Protein AF-A0A6A4Z9Z5-F1 (afdb_monomer_lite)

Radius of gyration: 20.55 Å; chains: 1; bounding box: 45×43×77 Å

pLDDT: mean 76.46, std 25.04, range [22.81, 98.62]

Sequence (286 aa):
MDGSQGILGLAFSRISPFVNHSNTSFPMHHLDSFSLTLSSGVNSAGSKLILNGVDHSRIASHGLIGVTLPLIEAAHWTVSMDDMVVDGQPWSVCGSLCPCKAIVDSGTTFLSMPPSVFDQFAATYLAPHGCTMAPSDAYFVCPHTAMKHLPTLRLVLHRHPFSLQRSDYTWQLSPKSFLVQLQPSAVAHTWVLGDTFLKVYPITFHVRARALTIYCAHGRCRGGPAVPWEVDQLPQIGESNVLVVLKVLLLLSCVAVAAGSTVVAVYYIETIPAYATYSSSLIPST

Secondary structure (DSSP, 8-state):
--S-------S-GGG-TTTTT-SSPPS-TT--EEEEE---STTSS--EEEET---HHHHHHTTEEEEEEE-SEETTEEEEEEEEEETTEE---S-SSSPEEEEE-TT--SEEE-HHHHHHHIIIIIGGGT-EE-TTTS-EEEEGGGGGGPPPEEEEETTEEEEE-TTTTEEEEETTEEEE-EEE-SSTTEEEE-HHHHTTS-EEEETTTTEEEEEEETT----S------TT-S----HHHHHHHHHHHHHHHHHHHH------------PPP---------PPP-

Structure (mmCIF, N/CA/C/O backbone):
data_AF-A0A6A4Z9Z5-F1
#
_entry.id   AF-A0A6A4Z9Z5-F1
#
loop_
_atom_site.group_PDB
_atom_site.id
_atom_site.type_symbol
_atom_site.label_atom_id
_atom_site.label_alt_id
_atom_site.label_comp_id
_atom_site.label_asym_id
_atom_site.label_entity_id
_atom_site.label_seq_id
_atom_site.pdbx_PDB_ins_code
_atom_site.Cartn_x
_atom_site.Cartn_y
_atom_site.Cartn_z
_atom_site.occupancy
_atom_site.B_iso_or_equiv
_atom_site.auth_seq_id
_atom_site.auth_comp_id
_atom_site.auth_asym_id
_atom_site.auth_atom_id
_atom_site.pdbx_PDB_model_num
ATOM 1 N N . MET A 1 1 ? 15.994 13.549 20.092 1.00 36.22 1 MET A N 1
ATOM 2 C CA . MET A 1 1 ? 15.202 14.136 18.988 1.00 36.22 1 MET A CA 1
ATOM 3 C C . MET A 1 1 ? 15.275 13.086 17.915 1.00 36.22 1 MET A C 1
ATOM 5 O O . MET A 1 1 ? 16.278 13.011 17.219 1.00 36.22 1 MET A O 1
ATOM 9 N N . ASP A 1 2 ? 14.280 12.210 17.895 1.00 45.72 2 ASP A N 1
ATOM 10 C CA . ASP A 1 2 ? 14.390 10.917 17.230 1.00 45.72 2 ASP A CA 1
ATOM 11 C C . ASP A 1 2 ? 13.406 10.967 16.063 1.00 45.72 2 ASP A C 1
ATOM 13 O O . ASP A 1 2 ? 12.207 10.754 16.225 1.00 45.72 2 ASP A O 1
ATOM 17 N N . GLY A 1 3 ? 13.895 11.404 14.904 1.00 59.16 3 GLY A N 1
ATOM 18 C CA . GLY A 1 3 ? 13.089 11.603 13.705 1.00 59.16 3 GLY A CA 1
ATOM 19 C C . GLY A 1 3 ? 13.966 11.702 12.462 1.00 59.16 3 GLY A C 1
ATOM 20 O O . GLY A 1 3 ? 15.134 12.083 12.546 1.00 59.16 3 GLY A O 1
ATOM 21 N N . SER A 1 4 ? 13.412 11.336 11.305 1.00 64.12 4 SER A N 1
ATOM 22 C CA . SER A 1 4 ? 14.097 11.443 10.015 1.00 64.12 4 SER A CA 1
ATOM 23 C C . SER A 1 4 ? 14.476 12.895 9.719 1.00 64.12 4 SER A C 1
ATOM 25 O O . SER A 1 4 ? 13.639 13.789 9.833 1.00 64.12 4 SER A O 1
ATOM 27 N N . GLN A 1 5 ? 15.713 13.126 9.286 1.00 77.06 5 GLN A N 1
ATOM 28 C CA . GLN A 1 5 ? 16.236 14.468 8.993 1.00 77.06 5 GLN A CA 1
ATOM 29 C C . GLN A 1 5 ? 16.119 14.861 7.508 1.00 77.06 5 GLN A C 1
ATOM 31 O O . GLN A 1 5 ? 16.502 15.967 7.136 1.00 77.06 5 GLN A O 1
ATOM 36 N N . GLY A 1 6 ? 15.590 13.978 6.654 1.00 80.88 6 GLY A N 1
ATOM 37 C CA . GLY A 1 6 ? 15.439 14.227 5.221 1.00 80.88 6 GLY A CA 1
ATOM 38 C C . GLY A 1 6 ? 14.620 13.154 4.504 1.00 80.88 6 GLY A C 1
ATOM 39 O O . GLY A 1 6 ? 14.232 12.150 5.102 1.00 80.88 6 GLY A O 1
ATOM 40 N N . ILE A 1 7 ? 14.366 13.381 3.211 1.00 82.12 7 ILE A N 1
ATOM 41 C CA . ILE A 1 7 ? 13.587 12.494 2.337 1.00 82.12 7 ILE A CA 1
ATOM 42 C C . ILE A 1 7 ? 14.433 12.131 1.112 1.00 82.12 7 ILE A C 1
ATOM 44 O O . ILE A 1 7 ? 14.894 13.006 0.379 1.00 82.12 7 ILE A O 1
ATOM 48 N N . LEU A 1 8 ? 14.600 10.830 0.859 1.00 85.75 8 LEU A N 1
ATOM 49 C CA . LEU A 1 8 ? 15.173 10.318 -0.385 1.00 85.75 8 LEU A CA 1
ATOM 50 C C . LEU A 1 8 ? 14.042 9.918 -1.339 1.00 85.75 8 LEU A C 1
ATOM 52 O O . LEU A 1 8 ? 13.427 8.866 -1.183 1.00 85.75 8 LEU A O 1
ATOM 56 N N . GLY A 1 9 ? 13.769 10.757 -2.338 1.00 86.56 9 GLY A N 1
ATOM 57 C CA . GLY A 1 9 ? 12.765 10.465 -3.361 1.00 86.56 9 GLY A CA 1
ATOM 58 C C . GLY A 1 9 ? 13.230 9.376 -4.335 1.00 86.56 9 GLY A C 1
ATOM 59 O O . GLY A 1 9 ? 14.227 9.556 -5.030 1.00 86.56 9 GLY A O 1
ATOM 60 N N . LEU A 1 10 ? 12.477 8.273 -4.418 1.00 90.38 10 LEU A N 1
ATOM 61 C CA . LEU A 1 10 ? 12.732 7.139 -5.327 1.00 90.38 10 LEU A CA 1
ATOM 62 C C . LEU A 1 10 ? 11.682 7.012 -6.450 1.00 90.38 10 LEU A C 1
ATOM 64 O O . LEU A 1 10 ? 11.585 5.976 -7.110 1.00 90.38 10 LEU A O 1
ATOM 68 N N . ALA A 1 11 ? 10.860 8.044 -6.652 1.00 90.06 11 ALA A N 1
ATOM 69 C CA . ALA A 1 11 ? 9.927 8.137 -7.773 1.00 90.06 11 ALA A CA 1
ATOM 70 C C . ALA A 1 11 ? 10.641 8.551 -9.076 1.00 90.06 11 ALA A C 1
ATOM 72 O O . ALA A 1 11 ? 11.843 8.826 -9.095 1.00 90.06 11 ALA A O 1
ATOM 73 N N . PHE A 1 12 ? 9.907 8.594 -10.189 1.00 86.69 12 PHE A N 1
ATOM 74 C CA . PHE A 1 12 ? 10.485 8.955 -11.481 1.00 86.69 12 PHE A CA 1
ATOM 75 C C . PHE A 1 12 ? 10.866 10.434 -11.538 1.00 86.69 12 PHE A C 1
ATOM 77 O O . PHE A 1 12 ? 10.221 11.292 -10.937 1.00 86.69 12 PHE A O 1
ATOM 84 N N . SER A 1 13 ? 11.881 10.749 -12.345 1.00 84.00 13 SER A N 1
ATOM 85 C CA . SER A 1 13 ? 12.402 12.112 -12.457 1.00 84.00 13 SER A CA 1
ATOM 86 C C . SER A 1 13 ? 11.336 13.135 -12.831 1.00 84.00 13 SER A C 1
ATOM 88 O O . SER A 1 13 ? 11.419 14.245 -12.344 1.00 84.00 13 SER A O 1
ATOM 90 N N . ARG A 1 14 ? 10.310 12.780 -13.618 1.00 82.56 14 ARG A N 1
ATOM 91 C CA . ARG A 1 14 ? 9.265 13.698 -14.119 1.00 82.56 14 ARG A CA 1
ATOM 92 C C . ARG A 1 14 ? 8.595 14.564 -13.043 1.00 82.56 14 ARG A C 1
ATOM 94 O O . ARG A 1 14 ? 8.185 15.673 -13.365 1.00 82.56 14 ARG A O 1
ATOM 101 N N . ILE A 1 15 ? 8.451 14.061 -11.819 1.00 80.62 15 ILE A N 1
ATOM 102 C CA . ILE A 1 15 ? 7.834 14.804 -10.705 1.00 80.62 15 ILE A CA 1
ATOM 103 C C . ILE A 1 15 ? 8.864 15.500 -9.808 1.00 80.62 15 ILE A C 1
ATOM 105 O O . ILE A 1 15 ? 8.512 16.114 -8.806 1.00 80.62 15 ILE A O 1
ATOM 109 N N . SER A 1 16 ? 10.147 15.408 -10.154 1.00 81.69 16 SER A N 1
ATOM 110 C CA . SER A 1 16 ? 11.204 16.126 -9.462 1.00 81.69 16 SER A CA 1
ATOM 111 C C . SER A 1 16 ? 11.141 17.612 -9.825 1.00 81.69 16 SER A C 1
ATOM 113 O O . SER A 1 16 ? 11.105 17.946 -11.014 1.00 81.69 16 SER A O 1
ATOM 115 N N . PRO A 1 17 ? 11.228 18.524 -8.841 1.00 76.31 17 PRO A N 1
ATOM 116 C CA . PRO A 1 17 ? 11.298 19.956 -9.119 1.00 76.31 17 PRO A CA 1
ATOM 117 C C . PRO A 1 17 ? 12.557 20.332 -9.918 1.00 76.31 17 PRO A C 1
ATOM 119 O O . PRO A 1 17 ? 12.609 21.404 -10.503 1.00 76.31 17 PRO A O 1
ATOM 122 N N . PHE A 1 18 ? 13.568 19.458 -9.990 1.00 71.69 18 PHE A N 1
ATOM 123 C CA . PHE A 1 18 ? 14.846 19.743 -10.645 1.00 71.69 18 PHE A CA 1
ATOM 124 C C . PHE A 1 18 ? 14.872 19.466 -12.157 1.00 71.69 18 PHE A C 1
ATOM 126 O O . PHE A 1 18 ? 15.805 19.914 -12.816 1.00 71.69 18 PHE A O 1
ATOM 133 N N . VAL A 1 19 ? 13.860 18.797 -12.734 1.00 67.81 19 VAL A N 1
ATOM 134 C CA . VAL A 1 19 ? 13.843 18.423 -14.173 1.00 67.81 19 VAL A CA 1
ATOM 135 C C . VAL A 1 19 ? 14.008 19.624 -15.099 1.00 67.81 19 VAL A C 1
ATOM 137 O O . VAL A 1 19 ? 14.663 19.516 -16.130 1.00 67.81 19 VAL A O 1
ATOM 140 N N . ASN A 1 20 ? 13.432 20.766 -14.727 1.00 61.22 20 ASN A N 1
ATOM 141 C CA . ASN A 1 20 ? 13.458 21.982 -15.541 1.00 61.22 20 ASN A CA 1
ATOM 142 C C . ASN A 1 20 ? 14.601 22.937 -15.165 1.00 61.22 20 ASN A C 1
ATOM 144 O O . ASN A 1 20 ? 14.738 23.993 -15.778 1.00 61.22 20 ASN A O 1
ATOM 148 N N . HIS A 1 21 ? 15.401 22.599 -14.149 1.00 57.66 21 HIS A N 1
ATOM 149 C CA . HIS A 1 21 ? 16.376 23.512 -13.552 1.00 57.66 21 HIS A CA 1
ATOM 150 C C . HIS A 1 21 ? 17.821 23.026 -13.634 1.00 57.66 21 HIS A C 1
ATOM 152 O O . HIS A 1 21 ? 18.716 23.753 -13.204 1.00 57.66 21 HIS A O 1
ATOM 158 N N . SER A 1 22 ? 18.088 21.844 -14.196 1.00 53.88 22 SER A N 1
ATOM 159 C CA . SER A 1 22 ? 19.461 21.376 -14.319 1.00 53.88 22 SER A CA 1
ATOM 160 C C . SER A 1 22 ? 19.772 20.664 -15.638 1.00 53.88 22 SER A C 1
ATOM 162 O O . SER A 1 22 ? 19.060 19.776 -16.092 1.00 53.88 22 SER A O 1
ATOM 164 N N . ASN A 1 23 ? 20.928 21.014 -16.211 1.00 53.81 23 ASN A N 1
ATOM 165 C CA . ASN A 1 23 ? 21.677 20.156 -17.138 1.00 53.81 23 ASN A CA 1
ATOM 166 C C . ASN A 1 23 ? 22.437 19.047 -16.377 1.00 53.81 23 ASN A C 1
ATOM 168 O O . ASN A 1 23 ? 23.336 18.417 -16.931 1.00 53.81 23 ASN A O 1
ATOM 172 N N . THR A 1 24 ? 22.148 18.854 -15.084 1.00 55.22 24 THR A N 1
ATOM 173 C CA . THR A 1 24 ? 22.855 17.901 -14.230 1.00 55.22 24 THR A CA 1
ATOM 174 C C . THR A 1 24 ? 22.127 16.572 -14.217 1.00 55.22 24 THR A C 1
ATOM 176 O O . THR A 1 24 ? 20.903 16.480 -14.153 1.00 55.22 24 THR A O 1
ATOM 179 N N . SER A 1 25 ? 22.915 15.517 -14.296 1.00 60.06 25 SER A N 1
ATOM 180 C CA . SER A 1 25 ? 22.443 14.152 -14.304 1.00 60.06 25 SER A CA 1
ATOM 181 C C . SER A 1 25 ? 22.035 13.755 -12.866 1.00 60.06 25 SER A C 1
ATOM 183 O O . SER A 1 25 ? 22.732 14.076 -11.905 1.00 60.06 25 SER A O 1
ATOM 185 N N . PHE A 1 26 ? 20.866 13.119 -12.688 1.00 67.12 26 PHE A N 1
ATOM 186 C CA . PHE A 1 26 ? 20.371 12.713 -11.359 1.00 67.12 26 PHE A CA 1
ATOM 187 C C . PHE A 1 26 ? 21.363 11.772 -10.652 1.00 67.12 26 PHE A C 1
ATOM 189 O O . PHE A 1 26 ? 21.831 10.836 -11.290 1.00 67.12 26 PHE A O 1
ATOM 196 N N . PRO A 1 27 ? 21.620 11.926 -9.339 1.00 63.84 27 PRO A N 1
ATOM 197 C CA . PRO A 1 27 ? 22.745 11.281 -8.647 1.00 63.84 27 PRO A CA 1
ATOM 198 C C . PRO A 1 27 ? 22.732 9.743 -8.668 1.00 63.84 27 PRO A C 1
ATOM 200 O O . PRO A 1 27 ? 23.783 9.123 -8.542 1.00 63.84 27 PRO A O 1
ATOM 203 N N . MET A 1 28 ? 21.569 9.110 -8.852 1.00 67.31 28 MET A N 1
ATOM 204 C CA . MET A 1 28 ? 21.458 7.655 -8.998 1.00 67.31 28 MET A CA 1
ATOM 205 C C . MET A 1 28 ? 21.538 7.236 -10.469 1.00 67.31 28 MET A C 1
ATOM 207 O O . MET A 1 28 ? 20.548 6.838 -11.088 1.00 67.31 28 MET A O 1
ATOM 211 N N . HIS A 1 29 ? 22.740 7.318 -11.034 1.00 69.12 29 HIS A N 1
ATOM 212 C CA . HIS A 1 29 ? 23.040 6.680 -12.311 1.00 69.12 29 HIS A CA 1
ATOM 213 C C . HIS A 1 29 ? 23.003 5.156 -12.143 1.00 69.12 29 HIS A C 1
ATOM 215 O O . HIS A 1 29 ? 23.542 4.627 -11.177 1.00 69.12 29 HIS A O 1
ATOM 221 N N . HIS A 1 30 ? 22.374 4.447 -13.086 1.00 80.94 30 HIS A N 1
ATOM 222 C CA . HIS A 1 30 ? 22.320 2.975 -13.117 1.00 80.94 30 HIS A CA 1
ATOM 223 C C . HIS A 1 30 ? 21.479 2.297 -12.017 1.00 80.94 30 HIS A C 1
ATOM 225 O O . HIS A 1 30 ? 21.711 1.129 -11.700 1.00 80.94 30 HIS A O 1
ATOM 231 N N . LEU A 1 31 ? 20.481 2.984 -11.448 1.00 87.62 31 LEU A N 1
ATOM 232 C CA . LEU A 1 31 ? 19.456 2.306 -10.651 1.00 87.62 31 LEU A CA 1
ATOM 233 C C . LEU A 1 31 ? 18.459 1.602 -11.582 1.00 87.62 31 LEU A C 1
ATOM 235 O O . LEU A 1 31 ? 17.626 2.236 -12.229 1.00 87.62 31 LEU A O 1
ATOM 239 N N . ASP A 1 32 ? 18.547 0.280 -11.632 1.00 91.88 32 ASP A N 1
ATOM 240 C CA . ASP A 1 32 ? 17.727 -0.579 -12.480 1.00 91.88 32 ASP A CA 1
ATOM 241 C C . ASP A 1 32 ? 16.497 -1.094 -11.735 1.00 91.88 32 ASP A C 1
ATOM 243 O O . ASP A 1 32 ? 15.411 -1.207 -12.315 1.00 91.88 32 ASP A O 1
ATOM 247 N N . SER A 1 33 ? 16.658 -1.360 -10.440 1.00 95.56 33 SER A N 1
ATOM 248 C CA . SER A 1 33 ? 15.584 -1.737 -9.530 1.00 95.56 33 SER A CA 1
ATOM 249 C C . SER A 1 33 ? 15.941 -1.400 -8.086 1.00 95.56 33 SER A C 1
ATOM 251 O O . SER A 1 33 ? 17.107 -1.230 -7.749 1.00 95.56 33 SER A O 1
ATOM 253 N N . PHE A 1 34 ? 14.958 -1.389 -7.197 1.00 96.06 34 PHE A N 1
ATOM 254 C CA . PHE A 1 34 ? 15.195 -1.451 -5.756 1.00 96.06 34 PHE A CA 1
ATOM 255 C C . PHE A 1 34 ? 14.109 -2.280 -5.082 1.00 96.06 34 PHE A C 1
ATOM 257 O O . PHE A 1 34 ? 13.001 -2.386 -5.601 1.00 96.06 34 PHE A O 1
ATOM 264 N N . SER A 1 35 ? 14.408 -2.879 -3.936 1.00 97.00 35 SER A N 1
ATOM 265 C CA . SER A 1 35 ? 13.428 -3.628 -3.155 1.00 97.00 35 SER A CA 1
ATOM 266 C C . SER A 1 35 ? 13.263 -3.072 -1.754 1.00 97.00 35 SER A C 1
ATOM 268 O O . SER A 1 35 ? 14.208 -2.555 -1.159 1.00 97.00 35 SER A O 1
ATOM 270 N N . LEU A 1 36 ? 12.037 -3.181 -1.252 1.00 94.31 36 LEU A N 1
ATOM 271 C CA . LEU A 1 36 ? 11.633 -2.720 0.061 1.00 94.31 36 LEU A CA 1
ATOM 272 C C . LEU A 1 36 ? 11.018 -3.878 0.841 1.00 94.31 36 LEU A C 1
ATOM 274 O O . LEU A 1 36 ? 10.181 -4.635 0.344 1.00 94.31 36 LEU A O 1
ATOM 278 N N . THR A 1 37 ? 11.442 -4.008 2.087 1.00 90.56 37 THR A N 1
ATOM 279 C CA . THR A 1 37 ? 10.805 -4.853 3.091 1.00 90.56 37 THR A CA 1
ATOM 280 C C . THR A 1 37 ? 10.664 -4.024 4.349 1.00 90.56 37 THR A C 1
ATOM 282 O O . THR A 1 37 ? 11.672 -3.588 4.900 1.00 90.56 37 THR A O 1
ATOM 285 N N . LEU A 1 38 ? 9.435 -3.812 4.807 1.00 85.38 38 LEU A N 1
ATOM 286 C CA . LEU A 1 38 ? 9.181 -3.148 6.078 1.00 85.38 38 LEU A CA 1
ATOM 287 C C . LEU A 1 38 ? 8.882 -4.195 7.145 1.00 85.38 38 LEU A C 1
ATOM 289 O O . LEU A 1 38 ? 8.217 -5.195 6.872 1.00 85.38 38 LEU A O 1
ATOM 293 N N . SER A 1 39 ? 9.380 -3.972 8.356 1.00 73.62 39 SER A N 1
ATOM 294 C CA . SER A 1 39 ? 9.083 -4.840 9.489 1.00 73.62 39 SER A CA 1
ATOM 295 C C . SER A 1 39 ? 8.145 -4.152 10.478 1.00 73.62 39 SER A C 1
ATOM 297 O O . SER A 1 39 ? 8.300 -2.974 10.781 1.00 73.62 39 SER A O 1
ATOM 299 N N . SER A 1 40 ? 7.170 -4.902 10.991 1.00 62.09 40 SER A N 1
ATOM 300 C CA . SER A 1 40 ? 6.110 -4.404 11.876 1.00 62.09 40 SER A CA 1
ATOM 301 C C . SER A 1 40 ? 6.439 -4.474 13.374 1.00 62.09 40 SER A C 1
ATOM 303 O O . SER A 1 40 ? 5.675 -3.955 14.180 1.00 62.09 40 SER A O 1
ATOM 305 N N . GLY A 1 41 ? 7.547 -5.117 13.767 1.00 54.50 41 GLY A N 1
ATOM 306 C CA . GLY A 1 41 ? 7.890 -5.374 15.170 1.00 54.50 41 GLY A CA 1
ATOM 307 C C . GLY A 1 41 ? 9.235 -4.786 15.595 1.00 54.50 41 GLY A C 1
ATOM 308 O O . GLY A 1 41 ? 10.210 -4.853 14.848 1.00 54.50 41 GLY A O 1
ATOM 309 N N . VAL A 1 42 ? 9.301 -4.290 16.834 1.00 43.78 42 VAL A N 1
ATOM 310 C CA . VAL A 1 42 ? 10.508 -3.703 17.458 1.00 43.78 42 VAL A CA 1
ATOM 311 C C . VAL A 1 42 ? 11.666 -4.714 17.565 1.00 43.78 42 VAL A C 1
ATOM 313 O O . VAL A 1 42 ? 12.824 -4.328 17.483 1.00 43.78 42 VAL A O 1
ATOM 316 N N . ASN A 1 43 ? 11.357 -6.014 17.647 1.00 45.25 43 ASN A N 1
ATOM 317 C CA . ASN A 1 43 ? 12.337 -7.110 17.749 1.00 45.25 43 ASN A CA 1
ATOM 318 C C . ASN A 1 43 ? 12.565 -7.859 16.422 1.00 45.25 43 ASN A C 1
ATOM 320 O O . ASN A 1 43 ? 13.058 -8.986 16.407 1.00 45.25 43 ASN A O 1
ATOM 324 N N . SER A 1 44 ? 12.131 -7.285 15.301 1.00 62.56 44 SER A N 1
ATOM 325 C CA . SER A 1 44 ? 12.308 -7.892 13.979 1.00 62.56 44 SER A CA 1
ATOM 326 C C . SER A 1 44 ? 13.722 -7.664 13.432 1.00 62.56 44 SER A C 1
ATOM 328 O O . SER A 1 44 ? 14.453 -6.800 13.908 1.00 62.56 44 SER A O 1
ATOM 330 N N . ALA A 1 45 ? 14.082 -8.369 12.353 1.00 62.31 45 ALA A N 1
ATOM 331 C CA . ALA A 1 45 ? 15.332 -8.161 11.607 1.00 62.31 45 ALA A CA 1
ATOM 332 C C . ALA A 1 45 ? 15.463 -6.764 10.941 1.00 62.31 45 ALA A C 1
ATOM 334 O O . ALA A 1 45 ? 16.369 -6.556 10.133 1.00 62.31 45 ALA A O 1
ATOM 335 N N . GLY A 1 46 ? 14.558 -5.828 11.254 1.00 72.56 46 GLY A N 1
ATOM 336 C CA . GLY A 1 46 ? 14.520 -4.468 10.733 1.00 72.56 46 GLY A CA 1
ATOM 337 C C . GLY A 1 46 ? 13.888 -4.360 9.347 1.00 72.56 46 GLY A C 1
ATOM 338 O O . GLY A 1 46 ? 13.595 -5.357 8.679 1.00 72.56 46 GLY A O 1
ATOM 339 N N . SER A 1 47 ? 13.637 -3.125 8.923 1.00 83.31 47 SER A N 1
ATOM 340 C CA . SER A 1 47 ? 13.253 -2.802 7.546 1.00 83.31 47 SER A CA 1
ATOM 341 C C . SER A 1 47 ? 14.501 -2.742 6.655 1.00 83.31 47 SER A C 1
ATOM 343 O O . SER A 1 47 ? 15.581 -2.386 7.123 1.00 83.31 47 SER A O 1
ATOM 345 N N . LYS A 1 48 ? 14.374 -3.085 5.370 1.00 89.50 48 LYS A N 1
ATOM 346 C CA . LYS A 1 48 ? 15.475 -3.085 4.396 1.00 89.50 48 LYS A CA 1
ATOM 347 C C . LYS A 1 48 ? 15.069 -2.382 3.106 1.00 89.50 48 LYS A C 1
ATOM 349 O O . LYS A 1 48 ? 14.016 -2.686 2.548 1.00 89.50 48 LYS A O 1
ATOM 354 N N . LEU A 1 49 ? 15.953 -1.515 2.617 1.00 93.50 49 LEU A N 1
ATOM 355 C CA . LEU A 1 49 ? 15.975 -1.001 1.249 1.00 93.50 49 LEU A CA 1
ATOM 356 C C . LEU A 1 49 ? 17.223 -1.566 0.562 1.00 93.50 49 LEU A C 1
ATOM 358 O O . LEU A 1 49 ? 18.329 -1.383 1.066 1.00 93.50 49 LEU A O 1
ATOM 362 N N . ILE A 1 50 ? 17.058 -2.249 -0.569 1.00 94.75 50 ILE A N 1
ATOM 363 C CA . ILE A 1 50 ? 18.174 -2.815 -1.339 1.00 94.75 50 ILE A CA 1
ATOM 364 C C . ILE A 1 50 ? 18.136 -2.228 -2.745 1.00 94.75 50 ILE A C 1
ATOM 366 O O . ILE A 1 50 ? 17.163 -2.416 -3.472 1.00 94.75 50 ILE A O 1
ATOM 370 N N . LEU A 1 51 ? 19.197 -1.527 -3.140 1.00 94.88 51 LEU A N 1
ATOM 371 C CA . LEU A 1 51 ? 19.355 -0.990 -4.491 1.00 94.88 51 LEU A CA 1
ATOM 372 C C . LEU A 1 51 ? 19.945 -2.070 -5.410 1.00 94.88 51 LEU A C 1
ATOM 374 O O . LEU A 1 51 ? 20.878 -2.767 -5.023 1.00 94.88 51 LEU A O 1
ATOM 378 N N . ASN A 1 52 ? 19.399 -2.210 -6.619 1.00 94.69 52 ASN A N 1
ATOM 379 C CA . ASN A 1 52 ? 19.795 -3.186 -7.643 1.00 94.69 52 ASN A CA 1
ATOM 380 C C . ASN A 1 52 ? 19.838 -4.651 -7.166 1.00 94.69 52 ASN A C 1
ATOM 382 O O . ASN A 1 52 ? 20.622 -5.455 -7.666 1.00 94.69 52 ASN A O 1
ATOM 386 N N . GLY A 1 53 ? 18.979 -5.019 -6.215 1.00 94.94 53 GLY A N 1
ATOM 387 C CA . GLY A 1 53 ? 18.927 -6.379 -5.690 1.00 94.94 53 GLY A CA 1
ATOM 388 C C . GLY A 1 53 ? 17.707 -6.653 -4.819 1.00 94.94 53 GLY A C 1
ATOM 389 O O . GLY A 1 53 ? 16.836 -5.797 -4.629 1.00 94.94 53 GLY A O 1
ATOM 390 N N . VAL A 1 54 ? 17.660 -7.872 -4.283 1.00 95.56 54 VAL A N 1
ATOM 391 C CA . VAL A 1 54 ? 16.599 -8.375 -3.401 1.00 95.56 54 VAL A CA 1
ATOM 392 C C . VAL A 1 54 ? 17.189 -9.181 -2.244 1.00 95.56 54 VAL A C 1
ATOM 394 O O . VAL A 1 54 ? 18.311 -9.681 -2.326 1.00 95.56 54 VAL A O 1
ATOM 397 N N . ASP A 1 55 ? 16.423 -9.349 -1.165 1.00 92.81 55 ASP A N 1
ATOM 398 C CA . ASP A 1 55 ? 16.797 -10.231 -0.054 1.00 92.81 55 ASP A CA 1
ATOM 399 C C . ASP A 1 55 ? 16.490 -11.697 -0.411 1.00 92.81 55 ASP A C 1
ATOM 401 O O . ASP A 1 55 ? 15.438 -12.245 -0.070 1.00 92.81 55 ASP A O 1
ATOM 405 N N . HIS A 1 56 ? 17.412 -12.336 -1.138 1.00 94.31 56 HIS A N 1
ATOM 406 C CA . HIS A 1 56 ? 17.273 -13.730 -1.577 1.00 94.31 56 HIS A CA 1
ATOM 407 C C . HIS A 1 56 ? 17.069 -14.711 -0.414 1.00 94.31 56 HIS A C 1
ATOM 409 O O . HIS A 1 56 ? 16.310 -15.671 -0.547 1.00 94.31 56 HIS A O 1
ATOM 415 N N . SER A 1 57 ? 17.706 -14.457 0.733 1.00 91.69 57 SER A N 1
ATOM 416 C CA . SER A 1 57 ? 17.573 -15.298 1.926 1.00 91.69 57 SER A CA 1
ATOM 417 C C . SER A 1 57 ? 16.152 -15.238 2.487 1.00 91.69 57 SER A C 1
ATOM 419 O O . SER A 1 57 ? 15.538 -16.274 2.764 1.00 91.69 57 SER A O 1
ATOM 421 N N . ARG A 1 58 ? 15.570 -14.035 2.582 1.00 88.12 58 ARG A N 1
ATOM 422 C CA . ARG A 1 58 ? 14.172 -13.864 3.001 1.00 88.12 58 ARG A CA 1
ATOM 423 C C . ARG A 1 58 ? 13.200 -14.509 2.016 1.00 88.12 58 ARG A C 1
ATOM 425 O O . ARG A 1 58 ? 12.287 -15.207 2.451 1.00 88.12 58 ARG A O 1
ATOM 432 N N . ILE A 1 59 ? 13.410 -14.305 0.712 1.00 91.12 59 ILE A N 1
ATOM 433 C CA . ILE A 1 59 ? 12.573 -14.901 -0.340 1.00 91.12 59 ILE A CA 1
ATOM 434 C C . ILE A 1 59 ? 12.543 -16.426 -0.208 1.00 91.12 59 ILE A C 1
ATOM 436 O O . ILE A 1 59 ? 11.460 -17.009 -0.178 1.00 91.12 59 ILE A O 1
ATOM 440 N N . ALA A 1 60 ? 13.709 -17.059 -0.067 1.00 92.69 60 ALA A N 1
ATOM 441 C CA . ALA A 1 60 ? 13.806 -18.507 0.069 1.00 92.69 60 ALA A CA 1
ATOM 442 C C . ALA A 1 60 ? 13.184 -19.013 1.383 1.00 92.69 60 ALA A C 1
ATOM 444 O O . ALA A 1 60 ? 12.337 -19.903 1.360 1.00 92.69 60 ALA A O 1
ATOM 445 N N . SER A 1 61 ? 13.557 -18.422 2.523 1.00 89.12 61 SER A N 1
ATOM 446 C CA . SER A 1 61 ? 13.121 -18.883 3.854 1.00 89.12 61 SER A CA 1
ATOM 447 C C . SER A 1 61 ? 11.617 -18.751 4.098 1.00 89.12 61 SER A C 1
ATOM 449 O O . SER A 1 61 ? 11.040 -19.586 4.787 1.00 89.12 61 SER A O 1
ATOM 451 N N . HIS A 1 62 ? 10.971 -17.737 3.519 1.00 87.88 62 HIS A N 1
ATOM 452 C CA . HIS A 1 62 ? 9.531 -17.500 3.674 1.00 87.88 62 HIS A CA 1
ATOM 453 C C . HIS A 1 62 ? 8.716 -18.007 2.471 1.00 87.88 62 HIS A C 1
ATOM 455 O O . HIS A 1 62 ? 7.520 -17.728 2.372 1.00 87.88 62 HIS A O 1
ATOM 461 N N . GLY A 1 63 ? 9.355 -18.722 1.533 1.00 92.25 63 GLY A N 1
ATOM 462 C CA . GLY A 1 63 ? 8.707 -19.264 0.338 1.00 92.25 63 GLY A CA 1
ATOM 463 C C . GLY A 1 63 ? 7.994 -18.193 -0.489 1.00 92.25 63 GLY A C 1
ATOM 464 O O . GLY A 1 63 ? 6.875 -18.418 -0.951 1.00 92.25 63 GLY A O 1
ATOM 465 N N . LEU A 1 64 ? 8.588 -17.006 -0.613 1.00 94.25 64 LEU A N 1
ATOM 466 C CA . LEU A 1 64 ? 7.963 -15.869 -1.277 1.00 94.25 64 LEU A CA 1
ATOM 467 C C . LEU A 1 64 ? 7.948 -16.059 -2.796 1.00 94.25 64 LEU A C 1
ATOM 469 O O . LEU A 1 64 ? 8.976 -16.330 -3.410 1.00 94.25 64 LEU A O 1
ATOM 473 N N . ILE A 1 65 ? 6.787 -15.846 -3.412 1.00 97.44 65 ILE A N 1
ATOM 474 C CA . ILE A 1 65 ? 6.604 -15.895 -4.866 1.00 97.44 65 ILE A CA 1
ATOM 475 C C . ILE A 1 65 ? 6.138 -14.519 -5.338 1.00 97.44 65 ILE A C 1
ATOM 477 O O . ILE A 1 65 ? 5.184 -13.963 -4.793 1.00 97.44 65 ILE A O 1
ATOM 481 N N . GLY A 1 66 ? 6.840 -13.963 -6.326 1.00 97.44 66 GLY A N 1
ATOM 482 C CA . GLY A 1 66 ? 6.577 -12.634 -6.871 1.00 97.44 66 GLY A CA 1
ATOM 483 C C . GLY A 1 66 ? 5.449 -12.618 -7.901 1.00 97.44 66 GLY A C 1
ATOM 484 O O . GLY A 1 66 ? 5.408 -13.450 -8.804 1.00 97.44 66 GLY A O 1
ATOM 485 N N . VAL A 1 67 ? 4.571 -11.625 -7.793 1.00 98.06 67 VAL A N 1
ATOM 486 C CA . VAL A 1 67 ? 3.569 -11.255 -8.794 1.00 98.06 67 VAL A CA 1
ATOM 487 C C . VAL A 1 67 ? 4.004 -9.936 -9.421 1.00 98.06 67 VAL A C 1
ATOM 489 O O . VAL A 1 67 ? 4.146 -8.937 -8.715 1.00 98.06 67 VAL A O 1
ATOM 492 N N . THR A 1 68 ? 4.234 -9.925 -10.735 1.00 98.25 68 THR A N 1
ATOM 493 C CA . THR A 1 68 ? 4.711 -8.730 -11.442 1.00 98.25 68 THR A CA 1
ATOM 494 C C . THR A 1 68 ? 3.556 -7.967 -12.083 1.00 98.25 68 THR A C 1
ATOM 496 O O . THR A 1 68 ? 2.820 -8.521 -12.894 1.00 98.25 68 THR A O 1
ATOM 499 N N . LEU A 1 69 ? 3.426 -6.687 -11.737 1.00 98.12 69 LEU A N 1
ATOM 500 C CA . LEU A 1 69 ? 2.401 -5.767 -12.219 1.00 98.12 69 LEU A CA 1
ATOM 501 C C . LEU A 1 69 ? 3.061 -4.669 -13.072 1.00 98.12 69 LEU A C 1
ATOM 503 O O . LEU A 1 69 ? 4.009 -4.035 -12.597 1.00 98.12 69 LEU A O 1
ATOM 507 N N . PRO A 1 70 ? 2.593 -4.405 -14.303 1.00 97.88 70 PRO A N 1
ATOM 508 C CA . PRO A 1 70 ? 3.089 -3.283 -15.091 1.00 97.88 70 PRO A CA 1
ATOM 509 C C . PRO A 1 70 ? 2.604 -1.951 -14.503 1.00 97.88 70 PRO A C 1
ATOM 511 O O . PRO A 1 70 ? 1.476 -1.848 -14.014 1.00 97.88 70 PRO A O 1
ATOM 514 N N . LEU A 1 71 ? 3.441 -0.915 -14.584 1.00 96.88 71 LEU A N 1
ATOM 515 C CA . LEU A 1 71 ? 3.010 0.445 -14.273 1.00 96.88 71 LEU A CA 1
ATOM 516 C C . LEU A 1 71 ? 2.129 0.997 -15.396 1.00 96.88 71 LEU A C 1
ATOM 518 O O . LEU A 1 71 ? 2.387 0.759 -16.576 1.00 96.88 71 LEU A O 1
ATOM 522 N N . ILE A 1 72 ? 1.126 1.792 -15.028 1.00 94.69 72 ILE A N 1
ATOM 523 C CA . ILE A 1 72 ? 0.228 2.462 -15.986 1.00 94.69 72 ILE A CA 1
ATOM 524 C C . ILE A 1 72 ? 0.668 3.893 -16.324 1.00 94.69 72 ILE A C 1
ATOM 526 O O . ILE A 1 72 ? 0.228 4.465 -17.317 1.00 94.69 72 ILE A O 1
ATOM 530 N N . GLU A 1 73 ? 1.566 4.467 -15.525 1.00 89.69 73 GLU A N 1
ATOM 531 C CA . GLU A 1 73 ? 2.224 5.752 -15.762 1.00 89.69 73 GLU A CA 1
ATOM 532 C C . GLU A 1 73 ? 3.579 5.783 -15.032 1.00 89.69 73 GLU A C 1
ATOM 534 O O . GLU A 1 73 ? 3.821 4.994 -14.124 1.00 89.69 73 GLU A O 1
ATOM 539 N N . ALA A 1 74 ? 4.478 6.681 -15.444 1.00 83.56 74 ALA A N 1
ATOM 540 C CA . ALA A 1 74 ? 5.840 6.793 -14.904 1.00 83.56 74 ALA A CA 1
ATOM 541 C C . ALA A 1 74 ? 6.098 8.188 -14.306 1.00 83.56 74 ALA A C 1
ATOM 543 O O . ALA A 1 74 ? 7.077 8.858 -14.637 1.00 83.56 74 ALA A O 1
ATOM 544 N N . ALA A 1 75 ? 5.153 8.647 -13.484 1.00 85.75 75 ALA A N 1
ATOM 545 C CA . ALA A 1 75 ? 5.308 9.805 -12.603 1.00 85.75 75 ALA A CA 1
ATOM 546 C C . ALA A 1 75 ? 5.543 9.305 -11.171 1.00 85.75 75 ALA A C 1
ATOM 548 O O . ALA A 1 75 ? 6.623 9.491 -10.616 1.00 85.75 75 ALA A O 1
ATOM 549 N N . HIS A 1 76 ? 4.576 8.548 -10.654 1.00 91.38 76 HIS A N 1
ATOM 550 C CA . HIS A 1 76 ? 4.689 7.764 -9.428 1.00 91.38 76 HIS A CA 1
ATOM 551 C C . HIS A 1 76 ? 4.777 6.265 -9.757 1.00 91.38 76 HIS A C 1
ATOM 553 O O . HIS A 1 76 ? 4.671 5.863 -10.919 1.00 91.38 76 HIS A O 1
ATOM 559 N N . TRP A 1 77 ? 4.958 5.427 -8.735 1.00 96.06 77 TRP A N 1
ATOM 560 C CA . TRP A 1 77 ? 4.876 3.967 -8.842 1.00 96.06 77 TRP A CA 1
ATOM 561 C C . TRP A 1 77 ? 3.413 3.514 -8.912 1.00 96.06 77 TRP A C 1
ATOM 563 O O . TRP A 1 77 ? 2.874 2.925 -7.975 1.00 96.06 77 TRP A O 1
ATOM 573 N N . THR A 1 78 ? 2.760 3.853 -10.024 1.00 96.00 78 THR A N 1
ATOM 574 C CA . THR A 1 78 ? 1.316 3.695 -10.212 1.00 96.00 78 THR A CA 1
ATOM 575 C C . THR A 1 78 ? 0.964 2.408 -10.960 1.00 96.00 78 THR A C 1
ATOM 577 O O . THR A 1 78 ? 1.378 2.219 -12.106 1.00 96.00 78 THR A O 1
ATOM 580 N N . VAL A 1 79 ? 0.117 1.569 -10.366 1.00 97.19 79 VAL A N 1
ATOM 581 C CA . VAL A 1 79 ? -0.495 0.388 -11.001 1.00 97.19 79 VAL A CA 1
ATOM 582 C C . VAL A 1 79 ? -2.006 0.565 -11.170 1.00 97.19 79 VAL A C 1
ATOM 584 O O . VAL A 1 79 ? -2.630 1.402 -10.513 1.00 97.19 79 VAL A O 1
ATOM 587 N N . SER A 1 80 ? -2.606 -0.229 -12.059 1.00 96.38 80 SER A N 1
ATOM 588 C CA . SER A 1 80 ? -4.065 -0.314 -12.189 1.00 96.38 80 SER A CA 1
ATOM 589 C C . SER A 1 80 ? -4.681 -1.052 -11.003 1.00 96.38 80 SER A C 1
ATOM 591 O O . SER A 1 80 ? -4.208 -2.133 -10.644 1.00 96.38 80 SER A O 1
ATOM 593 N N . MET A 1 81 ? -5.776 -0.524 -10.465 1.00 95.88 81 MET A N 1
ATOM 594 C CA . MET A 1 81 ? -6.618 -1.184 -9.471 1.00 95.88 81 MET A CA 1
ATOM 595 C C . MET A 1 81 ? -8.027 -1.390 -10.032 1.00 95.88 81 MET A C 1
ATOM 597 O O . MET A 1 81 ? -8.662 -0.445 -10.494 1.00 95.88 81 MET A O 1
ATOM 601 N N . ASP A 1 82 ? -8.498 -2.632 -9.993 1.00 95.06 82 ASP A N 1
ATOM 602 C CA . ASP A 1 82 ? -9.755 -3.045 -10.618 1.00 95.06 82 ASP A CA 1
ATOM 603 C C . ASP A 1 82 ? -10.938 -2.955 -9.658 1.00 95.06 82 ASP A C 1
ATOM 605 O O . ASP A 1 82 ? -12.031 -2.603 -10.083 1.00 95.06 82 ASP A O 1
ATOM 609 N N . ASP A 1 83 ? -10.740 -3.283 -8.378 1.00 95.44 83 ASP A N 1
ATOM 610 C CA . ASP A 1 83 ? -11.774 -3.150 -7.349 1.00 95.44 83 ASP A CA 1
ATOM 611 C C . ASP A 1 83 ? -11.194 -3.273 -5.930 1.00 95.44 83 ASP A C 1
ATOM 613 O O . ASP A 1 83 ? -10.066 -3.742 -5.725 1.00 95.44 83 ASP A O 1
ATOM 617 N N . MET A 1 84 ? -12.011 -2.915 -4.941 1.00 96.50 84 MET A N 1
ATOM 618 C CA . MET A 1 84 ? -11.878 -3.359 -3.559 1.00 96.50 84 MET A CA 1
ATOM 619 C C . MET A 1 84 ? -12.941 -4.421 -3.269 1.00 96.50 84 MET A C 1
ATOM 621 O O . MET A 1 84 ? -14.109 -4.264 -3.601 1.00 96.50 84 MET A O 1
ATOM 625 N N . VAL A 1 85 ? -12.544 -5.499 -2.606 1.00 97.38 85 VAL A N 1
ATOM 626 C CA . VAL A 1 85 ? -13.448 -6.546 -2.136 1.00 97.38 85 VAL A CA 1
ATOM 627 C C . VAL A 1 85 ? -13.392 -6.598 -0.617 1.00 97.38 85 VAL A C 1
ATOM 629 O O . VAL A 1 85 ? -12.306 -6.679 -0.044 1.00 97.38 85 VAL A O 1
ATOM 632 N N . VAL A 1 86 ? -14.553 -6.583 0.029 1.00 97.44 86 VAL A N 1
ATOM 633 C CA . VAL A 1 86 ? -14.682 -6.581 1.488 1.00 97.44 86 VAL A CA 1
ATOM 634 C C . VAL A 1 86 ? -15.474 -7.809 1.920 1.00 97.44 86 VAL A C 1
ATOM 636 O O . VAL A 1 86 ? -16.570 -8.045 1.418 1.00 97.44 86 VAL A O 1
ATOM 639 N N . ASP A 1 87 ? -14.884 -8.646 2.778 1.00 94.25 87 ASP A N 1
ATOM 640 C CA . ASP A 1 87 ? -15.445 -9.946 3.197 1.00 94.25 87 ASP A CA 1
ATOM 641 C C . ASP A 1 87 ? -15.954 -10.811 2.026 1.00 94.25 87 ASP A C 1
ATOM 643 O O . ASP A 1 87 ? -16.972 -11.498 2.088 1.00 94.25 87 ASP A O 1
ATOM 647 N N . GLY A 1 88 ? -15.215 -10.774 0.913 1.00 94.06 88 GLY A N 1
ATOM 648 C CA . GLY A 1 88 ? -15.534 -11.536 -0.295 1.00 94.06 88 GLY A CA 1
ATOM 649 C C . GLY A 1 88 ? -16.550 -10.873 -1.229 1.00 94.06 88 GLY A C 1
ATOM 650 O O . GLY A 1 88 ? -16.690 -11.352 -2.352 1.00 94.06 88 GLY A O 1
ATOM 651 N N . GLN A 1 89 ? -17.179 -9.764 -0.831 1.00 96.44 89 GLN A N 1
ATOM 652 C CA . GLN A 1 89 ? -18.130 -9.019 -1.657 1.00 96.44 89 GLN A CA 1
ATOM 653 C C . GLN A 1 89 ? -17.453 -7.855 -2.405 1.00 96.44 89 GLN A C 1
ATOM 655 O O . GLN A 1 89 ? -16.811 -7.017 -1.764 1.00 96.44 89 GLN A O 1
ATOM 660 N N . PRO A 1 90 ? -17.564 -7.785 -3.745 1.00 95.56 90 PRO A N 1
ATOM 661 C CA . PRO A 1 90 ? -17.092 -6.644 -4.530 1.00 95.56 90 PRO A CA 1
ATOM 662 C C . PRO A 1 90 ? -17.757 -5.341 -4.096 1.00 95.56 90 PRO A C 1
ATOM 664 O O . PRO A 1 90 ? -18.968 -5.310 -3.879 1.00 95.56 90 PRO A O 1
ATOM 667 N N . TRP A 1 91 ? -16.978 -4.268 -3.991 1.00 95.19 91 TRP A N 1
ATOM 668 C CA . TRP A 1 91 ? -17.507 -2.937 -3.690 1.00 95.19 91 TRP A CA 1
ATOM 669 C C . TRP A 1 91 ? -17.735 -2.087 -4.939 1.00 95.19 91 TRP A C 1
ATOM 671 O O . TRP A 1 91 ? -18.409 -1.065 -4.847 1.00 95.19 91 TRP A O 1
ATOM 681 N N . SER A 1 92 ? -17.239 -2.512 -6.107 1.00 93.12 92 SER A N 1
ATOM 682 C CA . SER A 1 92 ? -17.401 -1.790 -7.379 1.00 93.12 92 SER A CA 1
ATOM 683 C C . SER A 1 92 ? -16.977 -0.319 -7.281 1.00 93.12 92 SER A C 1
ATOM 685 O O . SER A 1 92 ? -17.649 0.581 -7.783 1.00 93.12 92 SER A O 1
ATOM 687 N N . VAL A 1 93 ? -15.857 -0.068 -6.597 1.00 91.69 93 VAL A N 1
ATOM 688 C CA . VAL A 1 93 ? -15.356 1.295 -6.315 1.00 91.69 93 VAL A CA 1
ATOM 689 C C . VAL A 1 93 ? -14.593 1.903 -7.486 1.00 91.69 93 VAL A C 1
ATOM 691 O O . VAL A 1 93 ? -14.312 3.102 -7.493 1.00 91.69 93 VAL A O 1
ATOM 694 N N . CYS A 1 94 ? -14.254 1.078 -8.473 1.00 89.88 94 CYS A N 1
ATOM 695 C CA . CYS A 1 94 ? -13.622 1.490 -9.714 1.00 89.88 94 CYS A CA 1
ATOM 696 C C . CYS A 1 94 ? -14.618 1.375 -10.866 1.00 89.88 94 CYS A C 1
ATOM 698 O O . CYS A 1 94 ? -15.457 0.475 -10.903 1.00 89.88 94 CYS A O 1
ATOM 700 N N . GLY A 1 95 ? -14.542 2.311 -11.812 1.00 77.56 95 GLY A N 1
ATOM 701 C CA . GLY A 1 95 ? -15.435 2.319 -12.963 1.00 77.56 95 GLY A CA 1
ATOM 702 C C . GLY A 1 95 ? -15.165 1.135 -13.892 1.00 77.56 95 GLY A C 1
ATOM 703 O O . GLY A 1 95 ? -14.018 0.778 -14.142 1.00 77.56 95 GLY A O 1
ATOM 704 N N . SER A 1 96 ? -16.220 0.577 -14.486 1.00 72.06 96 SER A N 1
ATOM 705 C CA . SER A 1 96 ? -16.116 -0.531 -15.449 1.00 72.06 96 SER A CA 1
ATOM 706 C C . SER A 1 96 ? -15.339 -0.179 -16.726 1.00 72.06 96 SER A C 1
ATOM 708 O O . SER A 1 96 ? -14.850 -1.074 -17.410 1.00 72.06 96 SER A O 1
ATOM 710 N N . LEU A 1 97 ? -15.225 1.115 -17.051 1.00 74.31 97 LEU A N 1
ATOM 711 C CA . LEU A 1 97 ? -14.546 1.622 -18.250 1.00 74.31 97 LEU A CA 1
ATOM 712 C C . LEU A 1 97 ? -13.105 2.088 -17.992 1.00 74.31 97 LEU A C 1
ATOM 714 O O . LEU A 1 97 ? -12.296 2.081 -18.915 1.00 74.31 97 LEU A O 1
ATOM 718 N N . CYS A 1 98 ? -12.782 2.482 -16.756 1.00 79.19 98 CYS A N 1
ATOM 719 C CA . CYS A 1 98 ? -11.464 2.984 -16.371 1.00 79.19 98 CYS A CA 1
ATOM 720 C C . CYS A 1 98 ? -11.097 2.433 -14.986 1.00 79.19 98 CYS A C 1
ATOM 722 O O . CYS A 1 98 ? -11.772 2.791 -14.013 1.00 79.19 98 CYS A O 1
ATOM 724 N N . PRO A 1 99 ? -10.030 1.618 -14.865 1.00 83.12 99 PRO A N 1
ATOM 725 C CA . PRO A 1 99 ? -9.581 1.144 -13.564 1.00 83.12 99 PRO A CA 1
ATOM 726 C C . PRO A 1 99 ? -9.146 2.325 -12.691 1.00 83.12 99 PRO A C 1
ATOM 728 O O . PRO A 1 99 ? -8.668 3.351 -13.188 1.00 83.12 99 PRO A O 1
ATOM 731 N N . CYS A 1 100 ? -9.276 2.167 -11.375 1.00 92.88 100 CYS A N 1
ATOM 732 C CA . CYS A 1 100 ? -8.682 3.104 -10.438 1.00 92.88 100 CYS A CA 1
ATOM 733 C C . CYS A 1 100 ? -7.158 3.120 -10.593 1.00 92.88 100 CYS A C 1
ATOM 735 O O . CYS A 1 100 ? -6.529 2.163 -11.058 1.00 92.88 100 CYS A O 1
ATOM 737 N N . LYS A 1 101 ? -6.547 4.201 -10.114 1.00 94.12 101 LYS A N 1
ATOM 738 C CA . LYS A 1 101 ? -5.099 4.281 -9.936 1.00 94.12 101 LYS A CA 1
ATOM 739 C C . LYS A 1 101 ? -4.741 3.931 -8.499 1.00 94.12 101 LYS A C 1
ATOM 741 O O . LYS A 1 101 ? -5.381 4.434 -7.575 1.00 94.12 101 LYS A O 1
ATOM 746 N N . ALA A 1 102 ? -3.704 3.119 -8.324 1.00 96.38 102 ALA A N 1
ATOM 747 C CA . ALA A 1 102 ? -3.087 2.866 -7.031 1.00 96.38 102 ALA A CA 1
ATOM 748 C C . ALA A 1 102 ? -1.599 3.215 -7.091 1.00 96.38 102 ALA A C 1
ATOM 750 O O . ALA A 1 102 ? -0.848 2.623 -7.867 1.00 96.38 102 ALA A O 1
ATOM 751 N N . ILE A 1 103 ? -1.185 4.185 -6.281 1.00 96.50 103 ILE A N 1
ATOM 752 C CA . ILE A 1 103 ? 0.216 4.558 -6.099 1.00 96.50 103 ILE A CA 1
ATOM 753 C C . ILE A 1 103 ? 0.769 3.728 -4.948 1.00 96.50 103 ILE A C 1
ATOM 755 O O . ILE A 1 103 ? 0.194 3.730 -3.864 1.00 96.50 103 ILE A O 1
ATOM 759 N N . VAL A 1 104 ? 1.883 3.034 -5.160 1.00 96.94 104 VAL A N 1
ATOM 760 C CA . VAL A 1 104 ? 2.625 2.401 -4.064 1.00 96.94 104 VAL A CA 1
ATOM 761 C C . VAL A 1 104 ? 3.651 3.393 -3.527 1.00 96.94 104 VAL A C 1
ATOM 763 O O . VAL A 1 104 ? 4.533 3.817 -4.273 1.00 96.94 104 VAL A O 1
ATOM 766 N N . ASP A 1 105 ? 3.525 3.778 -2.257 1.00 93.94 105 ASP A N 1
ATOM 767 C CA . ASP A 1 105 ? 4.250 4.922 -1.697 1.00 93.94 105 ASP A CA 1
ATOM 768 C C . ASP A 1 105 ? 4.759 4.656 -0.276 1.00 93.94 105 ASP A C 1
ATOM 770 O O . ASP A 1 105 ? 3.997 4.667 0.685 1.00 93.94 105 ASP A O 1
ATOM 774 N N . SER A 1 106 ? 6.073 4.476 -0.132 1.00 89.19 106 SER A N 1
ATOM 775 C CA . SER A 1 106 ? 6.723 4.318 1.176 1.00 89.19 106 SER A CA 1
ATOM 776 C C . SER A 1 106 ? 6.844 5.621 1.975 1.00 89.19 106 SER A C 1
ATOM 778 O O . SER A 1 106 ? 7.343 5.596 3.093 1.00 89.19 106 SER A O 1
ATOM 780 N N . GL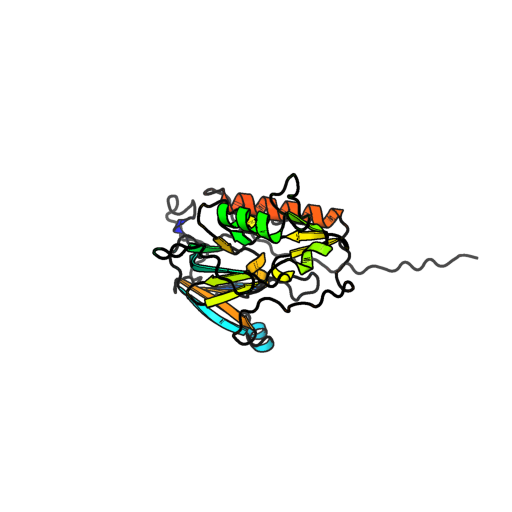Y A 1 107 ? 6.471 6.769 1.400 1.00 87.38 107 GLY A N 1
ATOM 781 C CA . GLY A 1 107 ? 6.376 8.049 2.108 1.00 87.38 107 GLY A CA 1
ATOM 782 C C . GLY A 1 107 ? 5.049 8.240 2.849 1.00 87.38 107 GLY A C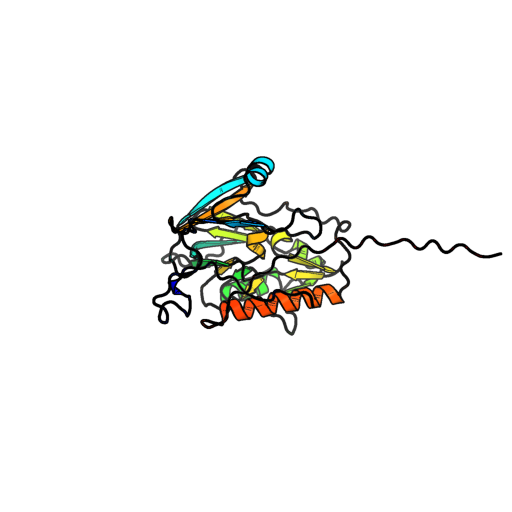 1
ATOM 783 O O . GLY A 1 107 ? 4.917 9.185 3.626 1.00 87.38 107 GLY A O 1
ATOM 784 N N . THR A 1 108 ? 4.077 7.349 2.634 1.00 85.88 108 THR A N 1
ATOM 785 C CA . THR A 1 108 ? 2.747 7.411 3.243 1.00 85.88 108 THR A CA 1
ATOM 786 C C . THR A 1 108 ? 2.570 6.285 4.264 1.00 85.88 108 THR A C 1
ATOM 788 O O . THR A 1 108 ? 2.785 5.116 3.961 1.00 85.88 108 THR A O 1
ATOM 791 N N . THR A 1 109 ? 2.102 6.604 5.473 1.00 85.25 109 THR A N 1
ATOM 792 C CA . THR A 1 109 ? 1.923 5.605 6.544 1.00 85.25 109 THR A CA 1
ATOM 793 C C . THR A 1 109 ? 0.669 4.736 6.356 1.00 85.25 109 THR A C 1
ATOM 795 O O . THR A 1 109 ? 0.715 3.503 6.435 1.00 85.25 109 THR A O 1
ATOM 798 N N . PHE A 1 110 ? -0.491 5.351 6.128 1.00 92.31 110 PHE A N 1
ATOM 799 C CA . PHE A 1 110 ? -1.766 4.630 6.049 1.00 92.31 110 PHE A CA 1
ATOM 800 C C . PHE A 1 110 ? -2.139 4.250 4.624 1.00 92.31 110 PHE A C 1
ATOM 802 O O . PHE A 1 110 ? -1.699 4.861 3.651 1.00 92.31 110 PHE A O 1
ATOM 809 N N . LEU A 1 111 ? -2.988 3.233 4.491 1.00 95.50 111 LEU A N 1
ATOM 810 C CA . LEU A 1 111 ? -3.639 2.996 3.212 1.00 95.50 111 LEU A CA 1
ATOM 811 C C . LEU A 1 111 ? -4.665 4.107 2.987 1.00 95.50 111 LEU A C 1
ATOM 813 O O . LEU A 1 111 ? -5.596 4.276 3.775 1.00 95.50 111 LEU A O 1
ATOM 817 N N . SER A 1 112 ? -4.495 4.855 1.901 1.00 94.06 112 SER A N 1
ATOM 818 C CA . SER A 1 112 ? -5.425 5.911 1.515 1.00 94.06 112 SER A CA 1
ATOM 819 C C . SER A 1 112 ? -6.368 5.424 0.424 1.00 94.06 112 SER A C 1
ATOM 821 O O . SER A 1 112 ? -5.925 4.832 -0.564 1.00 94.06 112 SER A O 1
ATOM 823 N N . MET A 1 113 ? -7.658 5.712 0.572 1.00 94.50 113 MET A N 1
ATOM 824 C CA . MET A 1 113 ? -8.690 5.394 -0.421 1.00 94.50 113 MET A CA 1
ATOM 825 C C . MET A 1 113 ? -9.450 6.657 -0.843 1.00 94.50 113 MET A C 1
ATOM 827 O O . MET A 1 113 ? -9.428 7.640 -0.101 1.00 94.50 113 MET A O 1
ATOM 831 N N . PRO A 1 114 ? -10.116 6.686 -2.014 1.00 93.44 114 PRO A N 1
ATOM 832 C CA . PRO A 1 114 ? -10.901 7.846 -2.428 1.00 93.44 114 PRO A CA 1
ATOM 833 C C . PRO A 1 114 ? -11.874 8.292 -1.319 1.00 93.44 114 PRO A C 1
ATOM 835 O O . PRO A 1 114 ? -12.505 7.421 -0.718 1.00 93.44 114 PRO A O 1
ATOM 838 N N . PRO A 1 115 ? -12.029 9.605 -1.046 1.00 91.19 115 PRO A N 1
ATOM 839 C CA . PRO A 1 115 ? -12.800 10.085 0.106 1.00 91.19 115 PRO A CA 1
ATOM 840 C C . PRO A 1 115 ? -14.210 9.496 0.220 1.00 91.19 115 PRO A C 1
ATOM 842 O O . PRO A 1 115 ? -14.581 9.013 1.280 1.00 91.19 115 PRO A O 1
ATOM 845 N N . SER A 1 116 ? -14.954 9.400 -0.887 1.00 92.50 116 SER A N 1
ATOM 846 C CA . SER A 1 116 ? -16.292 8.790 -0.886 1.00 92.50 116 SER A CA 1
ATOM 847 C C . SER A 1 116 ? -16.290 7.309 -0.489 1.00 92.50 116 SER A C 1
ATOM 849 O O . SER A 1 116 ? -17.214 6.845 0.175 1.00 92.50 116 SER A O 1
ATOM 851 N N . VAL A 1 117 ? -15.250 6.563 -0.874 1.00 95.12 117 VAL A N 1
ATOM 852 C CA . VAL A 1 117 ? -15.069 5.155 -0.491 1.00 95.12 117 VAL A CA 1
ATOM 853 C C . VAL A 1 117 ? -14.707 5.058 0.990 1.00 95.12 117 VAL A C 1
ATOM 855 O O . VAL A 1 117 ? -15.238 4.196 1.687 1.00 95.12 117 VAL A O 1
ATOM 858 N N . PHE A 1 118 ? -13.850 5.960 1.481 1.00 94.81 118 PHE A N 1
ATOM 859 C CA . PHE A 1 118 ? -13.493 6.040 2.898 1.00 94.81 118 PHE A CA 1
ATOM 860 C C . PHE A 1 118 ? -14.711 6.344 3.771 1.00 94.81 118 PHE A C 1
ATOM 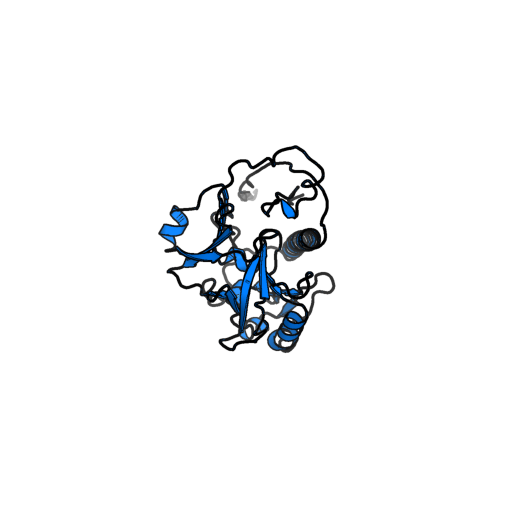862 O O . PHE A 1 118 ? -14.947 5.635 4.746 1.00 94.81 118 PHE A O 1
ATOM 869 N N . ASP A 1 119 ? -15.517 7.335 3.393 1.00 94.31 119 ASP A N 1
ATOM 870 C CA . ASP A 1 119 ? -16.722 7.721 4.128 1.00 94.31 119 ASP A CA 1
ATOM 871 C C . ASP A 1 119 ? -17.729 6.567 4.183 1.00 94.31 119 ASP A C 1
ATOM 873 O O . ASP A 1 119 ? -18.268 6.253 5.247 1.00 94.31 119 ASP A O 1
ATOM 877 N N . GLN A 1 120 ? -17.930 5.867 3.060 1.00 96.38 120 GLN A N 1
ATOM 878 C CA . GLN A 1 120 ? -18.772 4.672 3.008 1.00 96.38 120 GLN A CA 1
ATOM 879 C C . GLN A 1 120 ? -18.223 3.552 3.903 1.00 96.38 120 GLN A C 1
ATOM 881 O O . GLN A 1 120 ? -18.985 2.929 4.648 1.00 96.38 120 GLN A O 1
ATOM 886 N N . PHE A 1 121 ? -16.913 3.293 3.857 1.00 97.12 121 PHE A N 1
ATOM 887 C CA . PHE A 1 121 ? -16.260 2.299 4.708 1.00 97.12 121 PHE A CA 1
ATOM 888 C C . PHE A 1 121 ? -16.427 2.638 6.192 1.00 97.12 121 PHE A C 1
ATOM 890 O O . PHE A 1 121 ? -16.842 1.785 6.979 1.00 97.12 121 PHE A O 1
ATOM 897 N N . ALA A 1 122 ? -16.174 3.890 6.569 1.00 96.12 122 ALA A N 1
ATOM 898 C CA . ALA A 1 122 ? -16.298 4.370 7.935 1.00 96.12 122 ALA A CA 1
ATOM 899 C C . ALA A 1 122 ? -17.739 4.273 8.451 1.00 96.12 122 ALA A C 1
ATOM 901 O O . ALA A 1 122 ? -17.967 3.761 9.549 1.00 96.12 122 ALA A O 1
ATOM 902 N N . ALA A 1 123 ? -18.720 4.691 7.650 1.00 96.81 123 ALA A N 1
ATOM 903 C CA . ALA A 1 123 ? -20.133 4.589 8.002 1.00 96.81 123 ALA A CA 1
ATOM 904 C C . ALA A 1 123 ? -20.612 3.132 8.134 1.00 96.81 123 ALA A C 1
ATOM 906 O O . ALA A 1 123 ? -21.497 2.854 8.939 1.00 96.81 123 ALA A O 1
ATOM 907 N N . THR A 1 124 ? -20.023 2.204 7.372 1.00 97.06 124 THR A N 1
ATOM 908 C CA . THR A 1 124 ? -20.439 0.792 7.346 1.00 97.06 124 THR A CA 1
ATOM 909 C C . THR A 1 124 ? -19.771 -0.039 8.443 1.00 97.06 124 THR A C 1
ATOM 911 O O . THR A 1 124 ? -20.450 -0.798 9.128 1.00 97.06 124 THR A O 1
ATOM 914 N N . TYR A 1 125 ? -18.454 0.095 8.626 1.00 97.31 125 TYR A N 1
ATOM 915 C CA . TYR A 1 125 ? -17.661 -0.819 9.464 1.00 97.31 125 TYR A CA 1
ATOM 916 C C . TYR A 1 125 ? -17.029 -0.176 10.695 1.00 97.31 125 TYR A C 1
ATOM 918 O O . TYR A 1 125 ? -16.502 -0.898 11.539 1.00 97.31 125 TYR A O 1
ATOM 926 N N . LEU A 1 126 ? -17.044 1.155 10.816 1.00 96.94 126 LEU A N 1
ATOM 927 C CA . LEU A 1 126 ? -16.391 1.847 11.930 1.00 96.94 126 LEU A CA 1
ATOM 928 C C . LEU A 1 126 ? -17.420 2.478 12.872 1.00 96.94 126 LEU A C 1
ATOM 930 O O . LEU A 1 126 ? -17.532 2.073 14.031 1.00 96.94 126 LEU A O 1
ATOM 934 N N . ALA A 1 127 ? -18.205 3.438 12.383 1.00 96.62 127 ALA A N 1
ATOM 935 C CA . ALA A 1 127 ? -19.136 4.210 13.205 1.00 96.62 127 ALA A CA 1
ATOM 936 C C . ALA A 1 127 ? -20.165 3.345 13.970 1.00 96.62 127 ALA A C 1
ATOM 938 O O . ALA A 1 127 ? -20.331 3.570 15.173 1.00 96.62 127 ALA A O 1
ATOM 939 N N . PRO A 1 128 ? -20.790 2.303 13.374 1.00 97.81 128 PRO A N 1
ATOM 940 C CA . PRO A 1 128 ? -21.740 1.441 14.090 1.00 97.81 128 PRO A CA 1
ATOM 941 C C . PRO A 1 128 ? -21.122 0.661 15.258 1.00 97.81 128 PRO A C 1
ATOM 943 O O . PRO A 1 128 ? -21.838 0.170 16.129 1.00 97.81 128 PRO A O 1
ATOM 946 N N . HIS A 1 129 ? -19.792 0.545 15.289 1.00 97.31 129 HIS A N 1
ATOM 947 C CA . HIS A 1 129 ? -19.045 -0.199 16.300 1.00 97.31 129 HIS A CA 1
ATOM 948 C C . HIS A 1 129 ? -18.306 0.715 17.287 1.00 97.31 129 HIS A C 1
ATOM 950 O O . HIS A 1 129 ? -17.415 0.265 18.007 1.00 97.31 129 HIS A O 1
ATOM 956 N N . GLY A 1 130 ? -18.702 1.990 17.360 1.00 96.31 130 GLY A N 1
ATOM 957 C CA . GLY A 1 130 ? -18.195 2.945 18.345 1.00 96.31 130 GLY A CA 1
ATOM 958 C C . GLY A 1 130 ? -16.806 3.492 18.027 1.00 96.31 130 GLY A C 1
ATOM 959 O O . GLY A 1 130 ? -16.162 4.054 18.909 1.00 96.31 130 GLY A O 1
ATOM 960 N N . CYS A 1 131 ? -16.331 3.327 16.791 1.00 96.19 131 CYS A N 1
ATOM 961 C CA . CYS A 1 131 ? -15.120 3.993 16.341 1.00 96.19 131 CYS A CA 1
ATOM 962 C C . CYS A 1 131 ? -15.379 5.486 16.138 1.00 96.19 131 CYS A C 1
ATOM 964 O O . CYS A 1 131 ? -16.364 5.873 15.507 1.00 96.19 131 CYS A O 1
ATOM 966 N N . THR A 1 132 ? -14.464 6.324 16.610 1.00 94.06 132 THR A N 1
ATOM 967 C CA . THR A 1 132 ? -14.546 7.778 16.469 1.00 94.06 132 THR A CA 1
ATOM 968 C C . THR A 1 132 ? -13.291 8.320 15.804 1.00 94.06 132 THR A C 1
ATOM 970 O O . THR A 1 132 ? -12.198 7.771 15.960 1.00 94.06 132 THR A O 1
ATOM 973 N N . MET A 1 133 ? -13.438 9.399 15.035 1.00 88.62 133 MET A N 1
ATOM 974 C CA . MET A 1 133 ? -12.277 10.106 14.503 1.00 88.62 133 MET A CA 1
ATOM 975 C C . MET A 1 133 ? -11.528 10.800 15.639 1.00 88.62 133 MET A C 1
ATOM 977 O O . MET A 1 133 ? -12.135 11.483 16.468 1.00 88.62 133 MET A O 1
ATOM 981 N N . ALA A 1 134 ? -10.206 10.644 15.664 1.00 79.50 134 ALA A N 1
ATOM 982 C CA . ALA A 1 134 ? -9.359 11.396 16.573 1.00 79.50 134 ALA A CA 1
ATOM 983 C C . ALA A 1 134 ? -9.429 12.897 16.214 1.00 79.50 134 ALA A C 1
ATOM 985 O O . ALA A 1 134 ? -9.235 13.235 15.042 1.00 79.50 134 ALA A O 1
ATOM 986 N N . PRO A 1 135 ? -9.675 13.803 17.184 1.00 57.25 135 PRO A N 1
ATOM 987 C CA . PRO A 1 135 ? -9.967 15.220 16.930 1.00 57.25 135 PRO A CA 1
ATOM 988 C C . PRO A 1 135 ? -8.925 16.012 16.123 1.00 57.25 135 PRO A C 1
ATOM 990 O O . PRO A 1 135 ? -9.247 17.100 15.656 1.00 57.25 135 PRO A O 1
ATOM 993 N N . SER A 1 136 ? -7.695 15.510 15.966 1.00 61.91 136 SER A N 1
ATOM 994 C CA . SER A 1 136 ? -6.597 16.218 15.291 1.00 61.91 136 SER A CA 1
ATOM 995 C C . SER A 1 136 ? -5.970 15.490 14.101 1.00 61.91 136 SER A C 1
ATOM 997 O O . SER A 1 136 ? -5.174 16.102 13.397 1.00 61.91 136 SER A O 1
ATOM 999 N N . ASP A 1 137 ? -6.305 14.219 13.852 1.00 60.19 137 ASP A N 1
ATOM 1000 C CA . ASP A 1 137 ? -5.358 13.348 13.139 1.00 60.19 137 ASP A CA 1
ATOM 1001 C C . ASP A 1 137 ? -5.950 12.511 11.981 1.00 60.19 137 ASP A C 1
ATOM 1003 O O . ASP A 1 137 ? -5.291 11.612 11.466 1.00 60.19 137 ASP A O 1
ATOM 1007 N N . ALA A 1 138 ? -7.182 12.795 11.543 1.00 72.44 138 ALA A N 1
ATOM 1008 C CA . ALA A 1 138 ? -7.831 12.156 10.382 1.00 72.44 138 ALA A CA 1
ATOM 1009 C C . ALA A 1 138 ? -7.858 10.605 10.376 1.00 72.44 138 ALA A C 1
ATOM 1011 O O . ALA A 1 138 ? -8.104 9.997 9.334 1.00 72.44 138 ALA A O 1
ATOM 1012 N N . TYR A 1 139 ? -7.668 9.959 11.532 1.00 83.62 139 TYR A N 1
ATOM 1013 C CA . TYR A 1 139 ? -7.771 8.509 11.709 1.00 83.62 139 TYR A CA 1
ATOM 1014 C C . TYR A 1 139 ? -8.859 8.126 12.704 1.00 83.62 139 TYR A C 1
ATOM 1016 O O . TYR A 1 139 ? -9.257 8.918 13.561 1.00 83.62 139 TYR A O 1
ATOM 1024 N N . PHE A 1 140 ? -9.317 6.877 12.616 1.00 93.00 140 PHE A N 1
ATOM 1025 C CA . PHE A 1 140 ? -10.283 6.314 13.553 1.00 93.00 140 PHE A CA 1
ATOM 1026 C C . PHE A 1 140 ? -9.594 5.589 14.706 1.00 93.00 140 PHE A C 1
ATOM 1028 O O . PHE A 1 140 ? -8.706 4.761 14.496 1.00 93.00 140 PHE A O 1
ATOM 1035 N N . VAL A 1 141 ? -10.064 5.862 15.921 1.00 94.50 141 VAL A N 1
ATOM 1036 C CA . VAL A 1 141 ? -9.792 5.063 17.117 1.00 94.50 141 VAL A CA 1
ATOM 1037 C C . VAL A 1 141 ? -11.050 4.287 17.460 1.00 94.50 141 VAL A C 1
ATOM 1039 O O . VAL A 1 141 ? -12.144 4.842 17.526 1.00 94.50 141 VAL A O 1
ATOM 1042 N N . CYS A 1 142 ? -10.890 2.993 17.689 1.00 95.94 142 CYS A N 1
ATOM 1043 C CA . CYS A 1 142 ? -11.974 2.072 17.969 1.00 95.94 142 CYS A CA 1
ATOM 1044 C C . CYS A 1 142 ? -11.797 1.423 19.346 1.00 95.94 142 CYS A C 1
ATOM 1046 O O . CYS A 1 142 ? -10.661 1.142 19.752 1.00 95.94 142 CYS A O 1
ATOM 1048 N N . PRO A 1 143 ? -12.896 1.105 20.054 1.00 96.56 143 PRO A N 1
ATOM 1049 C CA . PRO A 1 143 ? -12.832 0.205 21.195 1.00 96.56 143 PRO A CA 1
ATOM 1050 C C . PRO A 1 143 ? -12.404 -1.190 20.726 1.00 96.56 143 PRO A C 1
ATOM 1052 O O . PRO A 1 143 ? -12.757 -1.628 19.633 1.00 96.56 143 PRO A O 1
ATOM 1055 N N . HIS A 1 144 ? -11.692 -1.934 21.571 1.00 93.31 144 HIS A N 1
ATOM 1056 C CA . HIS A 1 144 ? -11.210 -3.279 21.238 1.00 93.31 144 HIS A CA 1
ATOM 1057 C C . HIS A 1 144 ? -12.344 -4.229 20.804 1.00 93.31 144 HIS A C 1
ATOM 1059 O O . HIS A 1 144 ? -12.164 -5.059 19.915 1.00 93.31 144 HIS A O 1
ATOM 1065 N N . THR A 1 145 ? -13.548 -4.055 21.356 1.00 94.88 145 THR A N 1
ATOM 1066 C CA . THR A 1 145 ? -14.750 -4.822 20.990 1.00 94.88 145 THR A CA 1
ATOM 1067 C C . THR A 1 145 ? -15.148 -4.692 19.516 1.00 94.88 145 THR A C 1
ATOM 1069 O O . THR A 1 145 ? -15.804 -5.598 18.999 1.00 94.88 145 THR A O 1
ATOM 1072 N N . ALA A 1 146 ? -14.735 -3.622 18.826 1.00 96.19 146 ALA A N 1
ATOM 1073 C CA . ALA A 1 146 ? -14.983 -3.412 17.402 1.00 96.19 146 ALA A CA 1
ATOM 1074 C C . ALA A 1 146 ? -14.125 -4.314 16.497 1.00 96.19 146 ALA A C 1
ATOM 1076 O O . ALA A 1 146 ? -14.495 -4.555 15.352 1.00 96.19 146 ALA A O 1
ATOM 1077 N N . MET A 1 147 ? -13.011 -4.867 16.997 1.00 93.56 147 MET A N 1
ATOM 1078 C CA . MET A 1 147 ? -12.049 -5.630 16.187 1.00 93.56 147 MET A CA 1
ATOM 1079 C C . MET A 1 147 ? -12.701 -6.811 15.452 1.00 93.56 147 MET A C 1
ATOM 1081 O O . MET A 1 147 ? -12.398 -7.077 14.293 1.00 93.56 147 MET A O 1
ATOM 1085 N N . LYS A 1 148 ? -13.647 -7.506 16.095 1.00 93.19 148 LYS A N 1
ATOM 1086 C CA . LYS A 1 148 ? -14.363 -8.650 15.498 1.00 93.19 148 LYS A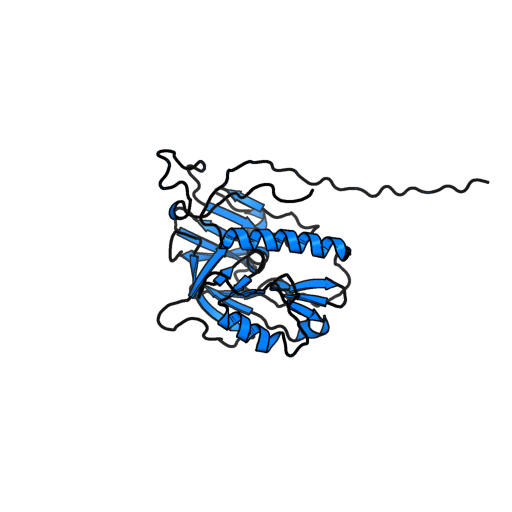 CA 1
ATOM 1087 C C . LYS A 1 148 ? -15.289 -8.272 14.336 1.00 93.19 148 LYS A C 1
ATOM 1089 O O . LYS A 1 148 ? -15.706 -9.155 13.595 1.00 93.19 148 LYS A O 1
ATOM 1094 N N . HIS A 1 149 ? -15.620 -6.990 14.206 1.00 95.12 149 HIS A N 1
ATOM 1095 C CA . HIS A 1 149 ? -16.491 -6.458 13.161 1.00 95.12 149 HIS A CA 1
ATOM 1096 C C . HIS A 1 149 ? -15.712 -5.878 11.978 1.00 95.12 149 HIS A C 1
ATOM 1098 O O . HIS A 1 149 ? -16.307 -5.545 10.957 1.00 95.12 149 HIS A O 1
ATOM 1104 N N . LEU A 1 150 ? -14.385 -5.781 12.100 1.00 96.56 150 LEU A N 1
ATOM 1105 C CA . LEU A 1 150 ? -13.536 -5.326 11.016 1.00 96.56 150 LEU A CA 1
ATOM 1106 C C . LEU A 1 150 ? -13.384 -6.411 9.937 1.00 96.56 150 LEU A C 1
ATOM 1108 O O . LEU A 1 150 ? -13.011 -7.554 10.260 1.00 96.56 150 LEU A O 1
ATOM 1112 N N . PRO A 1 151 ? -13.640 -6.059 8.665 1.00 97.06 151 PRO A N 1
ATOM 1113 C CA . PRO A 1 151 ? -13.656 -7.021 7.575 1.00 97.06 151 PRO A CA 1
ATOM 1114 C C . PRO A 1 151 ? -12.250 -7.393 7.095 1.00 97.06 151 PRO A C 1
ATOM 1116 O O . PRO A 1 151 ? -11.258 -6.719 7.369 1.00 97.06 151 PRO A O 1
ATOM 1119 N N . THR A 1 152 ? -12.140 -8.454 6.307 1.00 96.81 152 THR A N 1
ATOM 1120 C CA . THR A 1 152 ? -10.963 -8.638 5.450 1.00 96.81 152 THR A CA 1
ATOM 1121 C C . THR A 1 152 ? -11.087 -7.711 4.248 1.00 96.81 152 THR A C 1
ATOM 1123 O O . THR A 1 152 ? -12.107 -7.729 3.556 1.00 96.81 152 THR A O 1
ATOM 1126 N N . LEU A 1 153 ? -10.042 -6.934 3.971 1.00 98.12 153 LEU A N 1
ATOM 1127 C CA . LEU A 1 153 ? -9.960 -6.104 2.772 1.00 98.12 153 LEU A CA 1
ATOM 1128 C C . LEU A 1 153 ? -9.176 -6.844 1.702 1.00 98.12 153 LEU A C 1
ATOM 1130 O O . LEU A 1 153 ? -8.210 -7.540 2.001 1.00 98.12 153 LEU A O 1
ATOM 1134 N N . ARG A 1 154 ? -9.552 -6.689 0.439 1.00 97.94 154 ARG A N 1
ATOM 1135 C CA . ARG A 1 154 ? -8.811 -7.263 -0.679 1.00 97.94 154 ARG A CA 1
ATOM 1136 C C . ARG A 1 154 ? -8.784 -6.292 -1.841 1.00 97.94 154 ARG A C 1
ATOM 1138 O O . ARG A 1 154 ? -9.807 -6.026 -2.460 1.00 97.94 154 ARG A O 1
ATOM 1145 N N . LEU A 1 155 ? -7.595 -5.791 -2.142 1.00 97.94 155 LEU A N 1
ATOM 1146 C CA . LEU A 1 155 ? -7.342 -4.900 -3.267 1.00 97.94 155 LEU A CA 1
ATOM 1147 C C . LEU A 1 155 ? -7.057 -5.756 -4.496 1.00 97.94 155 LEU A C 1
ATOM 1149 O O . LEU A 1 155 ? -6.209 -6.648 -4.443 1.00 97.94 155 LEU A O 1
ATOM 1153 N N . VAL A 1 156 ? -7.760 -5.518 -5.596 1.00 97.56 156 VAL A N 1
ATOM 1154 C CA . VAL A 1 156 ? -7.494 -6.206 -6.862 1.00 97.56 156 VAL A CA 1
ATOM 1155 C C . VAL A 1 156 ? -6.612 -5.297 -7.708 1.00 97.56 156 VAL A C 1
ATOM 1157 O O . VAL A 1 156 ? -7.090 -4.313 -8.262 1.00 97.56 156 VAL A O 1
ATOM 1160 N N . LEU A 1 157 ? -5.314 -5.594 -7.764 1.00 97.62 157 LEU A N 1
ATOM 1161 C CA . LEU A 1 157 ? -4.323 -4.818 -8.508 1.00 97.62 157 LEU A CA 1
ATOM 1162 C C . LEU A 1 157 ? -3.950 -5.575 -9.779 1.00 97.62 157 LEU A C 1
ATOM 1164 O O . LEU A 1 157 ? -3.397 -6.671 -9.708 1.00 97.62 157 LEU A O 1
ATOM 1168 N N . HIS A 1 158 ? -4.251 -5.001 -10.940 1.00 95.56 158 HIS A N 1
ATOM 1169 C CA . HIS A 1 158 ? -3.988 -5.612 -12.246 1.00 95.56 158 HIS A CA 1
ATOM 1170 C C . HIS A 1 158 ? -4.429 -7.093 -12.317 1.00 95.56 158 HIS A C 1
ATOM 1172 O O . HIS A 1 158 ? -3.676 -7.976 -12.721 1.00 95.56 158 HIS A O 1
ATOM 1178 N N . ARG A 1 159 ? -5.667 -7.368 -11.900 1.00 94.56 159 ARG A N 1
ATOM 1179 C CA . ARG A 1 159 ? -6.341 -8.677 -11.812 1.00 94.56 159 ARG A CA 1
ATOM 1180 C C . ARG A 1 159 ? -5.786 -9.623 -10.748 1.00 94.56 159 ARG A C 1
ATOM 1182 O O . ARG A 1 159 ? -6.272 -10.747 -10.617 1.00 94.56 159 ARG A O 1
ATOM 1189 N N . HIS A 1 160 ? -4.814 -9.182 -9.956 1.00 97.50 160 HIS A N 1
ATOM 1190 C CA . HIS A 1 160 ? -4.238 -9.958 -8.868 1.00 97.50 160 HIS A CA 1
ATOM 1191 C C . HIS A 1 160 ? -4.780 -9.482 -7.512 1.00 97.50 160 HIS A C 1
ATOM 1193 O O . HIS A 1 160 ? -4.675 -8.301 -7.183 1.00 97.50 160 HIS A O 1
ATOM 1199 N N . PRO A 1 161 ? -5.379 -10.373 -6.704 1.00 97.31 161 PRO A N 1
ATOM 1200 C CA . PRO A 1 161 ? -5.897 -10.007 -5.394 1.00 97.31 161 PRO A CA 1
ATOM 1201 C C . PRO A 1 161 ? -4.793 -9.953 -4.334 1.00 97.31 161 PRO A C 1
ATOM 1203 O O . PRO A 1 161 ? -4.076 -10.932 -4.152 1.00 97.31 161 PRO A O 1
ATOM 1206 N N . PHE A 1 162 ? -4.750 -8.874 -3.555 1.00 98.25 162 PHE A N 1
ATOM 1207 C CA . PHE A 1 162 ? -3.897 -8.711 -2.377 1.00 98.25 162 PHE A CA 1
ATOM 1208 C C . PHE A 1 162 ? -4.771 -8.422 -1.162 1.00 98.25 162 PHE A C 1
ATOM 1210 O O . PHE A 1 162 ? -5.441 -7.392 -1.096 1.00 98.25 162 PHE A O 1
ATOM 1217 N N . SER A 1 163 ? -4.808 -9.359 -0.217 1.00 97.94 163 SER A N 1
ATOM 1218 C CA . SER A 1 163 ? -5.664 -9.246 0.968 1.00 97.94 163 SER A CA 1
ATOM 1219 C C . SER A 1 163 ? -4.930 -8.573 2.125 1.00 97.94 163 SER A C 1
ATOM 1221 O O . SER A 1 163 ? -3.725 -8.748 2.280 1.00 97.94 163 SER A O 1
ATOM 1223 N N . LEU A 1 164 ? -5.660 -7.840 2.951 1.00 97.25 164 LEU A N 1
ATOM 1224 C CA . LEU A 1 164 ? -5.232 -7.322 4.239 1.00 97.25 164 LEU A CA 1
ATOM 1225 C C . LEU A 1 164 ? -6.211 -7.862 5.280 1.00 97.25 164 LEU A C 1
ATOM 1227 O O . LEU A 1 164 ? -7.420 -7.620 5.210 1.00 97.25 164 LEU A O 1
ATOM 1231 N N . GLN A 1 165 ? -5.684 -8.623 6.229 1.00 95.31 165 GLN A N 1
ATOM 1232 C CA . GLN A 1 165 ? -6.430 -9.044 7.404 1.00 95.31 165 GLN A CA 1
ATOM 1233 C C . GLN A 1 165 ? -6.723 -7.831 8.289 1.00 95.31 165 GLN A C 1
ATOM 1235 O O . GLN A 1 165 ? -6.017 -6.828 8.237 1.00 95.31 165 GLN A O 1
ATOM 1240 N N . ARG A 1 166 ? -7.724 -7.928 9.166 1.00 93.94 166 ARG A N 1
ATOM 1241 C CA . ARG A 1 166 ? -8.030 -6.871 10.150 1.00 93.94 166 ARG A CA 1
ATOM 1242 C C . ARG A 1 166 ? -6.816 -6.425 10.975 1.00 93.94 166 ARG A C 1
ATOM 1244 O O . ARG A 1 166 ? -6.651 -5.239 11.232 1.00 93.94 166 ARG A O 1
ATOM 1251 N N . SER A 1 167 ? -5.927 -7.352 11.328 1.00 90.38 167 SER A N 1
ATOM 1252 C CA . SER A 1 167 ? -4.660 -7.064 12.016 1.00 90.38 167 SER A CA 1
ATOM 1253 C C . SER A 1 167 ? -3.652 -6.308 11.146 1.00 90.38 167 SER A C 1
ATOM 1255 O O . SER A 1 167 ? -2.793 -5.603 11.664 1.00 90.38 167 SER A O 1
ATOM 1257 N N . ASP A 1 168 ? -3.744 -6.436 9.823 1.00 93.00 168 ASP A N 1
ATOM 1258 C CA . ASP A 1 168 ? -2.816 -5.789 8.900 1.00 93.00 168 ASP A CA 1
ATOM 1259 C C . ASP A 1 168 ? -3.080 -4.286 8.793 1.00 93.00 168 ASP A C 1
ATOM 1261 O O . ASP A 1 168 ? -2.140 -3.524 8.598 1.00 93.00 168 ASP A O 1
ATOM 1265 N N . TYR A 1 169 ? -4.321 -3.830 8.972 1.00 94.75 169 TYR A N 1
ATOM 1266 C CA . TYR A 1 169 ? -4.678 -2.408 8.896 1.00 94.75 169 TYR A CA 1
ATOM 1267 C C . TYR A 1 169 ? -5.121 -1.814 10.237 1.00 94.75 169 TYR A C 1
ATOM 1269 O O . TYR A 1 169 ? -5.787 -0.780 10.279 1.00 94.75 169 TYR A O 1
ATOM 1277 N N . THR A 1 170 ? -4.728 -2.433 11.348 1.00 93.31 170 THR A N 1
ATOM 1278 C CA . THR A 1 170 ? -4.959 -1.898 12.692 1.00 93.31 170 THR A CA 1
ATOM 1279 C C . THR A 1 170 ? -3.666 -1.813 13.492 1.00 93.31 170 THR A C 1
ATOM 1281 O O . THR A 1 170 ? -2.708 -2.546 13.249 1.00 93.31 170 THR A O 1
ATOM 1284 N N . TRP A 1 171 ? -3.638 -0.896 14.456 1.00 88.25 171 TRP A N 1
ATOM 1285 C CA . TRP A 1 171 ? -2.552 -0.755 15.420 1.00 88.25 171 TRP A CA 1
ATOM 1286 C C . TRP A 1 171 ? -3.137 -0.701 16.828 1.00 88.25 171 TRP A C 1
ATOM 1288 O O . TRP A 1 171 ? -3.915 0.195 17.146 1.00 88.25 171 TRP A O 1
ATOM 1298 N N . GLN A 1 172 ? -2.756 -1.628 17.706 1.00 86.19 172 GLN A N 1
ATOM 1299 C CA . GLN A 1 172 ? -3.202 -1.606 19.099 1.00 86.19 172 GLN A CA 1
ATOM 1300 C C . GLN A 1 172 ? -2.594 -0.424 19.872 1.00 86.19 172 GLN A C 1
ATOM 1302 O O . GLN A 1 172 ? -1.382 -0.359 20.060 1.00 86.19 172 GLN A O 1
ATOM 1307 N N . LEU A 1 173 ? -3.434 0.506 20.331 1.00 85.62 173 LEU A N 1
ATOM 1308 C CA . LEU A 1 173 ? -2.994 1.662 21.121 1.00 85.62 173 LEU A CA 1
ATOM 1309 C C . LEU A 1 173 ? -2.927 1.322 22.613 1.00 85.62 173 LEU A C 1
ATOM 1311 O O . LEU A 1 173 ? -2.053 1.804 23.323 1.00 85.62 173 LEU A O 1
ATOM 1315 N N . SER A 1 174 ? -3.865 0.498 23.083 1.00 87.81 174 SER A N 1
ATOM 1316 C CA . SER A 1 174 ? -3.965 0.044 24.469 1.00 87.81 174 SER A CA 1
ATOM 1317 C C . SER A 1 174 ? -4.661 -1.325 24.529 1.00 87.81 174 SER A C 1
ATOM 1319 O O . SER A 1 174 ? -5.209 -1.790 23.524 1.00 87.81 174 SER A O 1
ATOM 1321 N N . PRO A 1 175 ? -4.756 -1.974 25.702 1.00 88.56 175 PRO A N 1
ATOM 1322 C CA . PRO A 1 175 ? -5.595 -3.164 25.861 1.00 88.56 175 PRO A CA 1
ATOM 1323 C C . PRO A 1 175 ? -7.075 -2.940 25.497 1.00 88.56 175 PRO A C 1
ATOM 1325 O O . PRO A 1 175 ? -7.794 -3.894 25.215 1.00 88.56 175 PRO A O 1
ATOM 1328 N N . LYS A 1 176 ? -7.551 -1.687 25.502 1.00 91.69 176 LYS A N 1
ATOM 1329 C CA . LYS A 1 176 ? -8.966 -1.334 25.302 1.00 91.69 176 LYS A CA 1
ATOM 1330 C C . LYS A 1 176 ? -9.257 -0.668 23.963 1.00 91.69 176 LYS A C 1
ATOM 1332 O O . LYS A 1 176 ? -10.430 -0.500 23.635 1.00 91.69 176 LYS A O 1
ATOM 1337 N N . SER A 1 177 ? -8.239 -0.285 23.198 1.00 93.25 177 SER A N 1
ATOM 1338 C CA . SER A 1 177 ? -8.421 0.481 21.968 1.00 93.25 177 SER A CA 1
ATOM 1339 C C . SER A 1 177 ? -7.366 0.177 20.916 1.00 93.25 177 SER A C 1
ATOM 1341 O O . SER A 1 177 ? -6.227 -0.192 21.208 1.00 93.25 177 SER A O 1
ATOM 1343 N N . PHE A 1 178 ? -7.753 0.371 19.664 1.00 93.44 178 PHE A N 1
ATOM 1344 C CA . PHE A 1 178 ? -6.856 0.295 18.524 1.00 93.44 178 PHE A CA 1
ATOM 1345 C C . PHE A 1 178 ? -7.164 1.417 17.539 1.00 93.44 178 PHE A C 1
ATOM 1347 O O . PHE A 1 178 ? -8.258 1.978 17.518 1.00 93.44 178 PHE A O 1
ATOM 1354 N N . LEU A 1 179 ? -6.177 1.728 16.719 1.00 93.00 179 LEU A N 1
ATOM 1355 C CA . LEU A 1 179 ? -6.253 2.653 15.610 1.00 93.00 179 LEU A CA 1
ATOM 1356 C C . LEU A 1 179 ? -6.478 1.893 14.308 1.00 93.00 179 LEU A C 1
ATOM 1358 O O . LEU A 1 179 ? -5.901 0.823 14.106 1.00 93.00 179 LEU A O 1
ATOM 1362 N N . VAL A 1 180 ? -7.271 2.467 13.410 1.00 95.25 180 VAL A N 1
ATOM 1363 C CA . VAL A 1 180 ? -7.443 1.993 12.034 1.00 95.25 180 VAL A CA 1
ATOM 1364 C C . VAL A 1 180 ? -6.467 2.740 11.129 1.00 95.25 180 VAL A C 1
ATOM 1366 O O . VAL A 1 180 ? -6.510 3.964 11.045 1.00 95.25 180 VAL A O 1
ATOM 1369 N N . GLN A 1 181 ? -5.595 2.008 10.440 1.00 93.94 181 GLN A N 1
ATOM 1370 C CA . GLN A 1 181 ? -4.552 2.547 9.559 1.00 93.94 181 GLN A CA 1
ATOM 1371 C C . GLN A 1 181 ? -5.073 2.803 8.134 1.00 93.94 181 GLN A C 1
ATOM 1373 O O . GLN A 1 181 ? -4.448 2.430 7.139 1.00 93.94 181 GLN A O 1
ATOM 1378 N N . LEU A 1 182 ? -6.255 3.411 8.045 1.00 94.88 182 LEU A N 1
ATOM 1379 C CA . LEU A 1 182 ? -6.923 3.792 6.804 1.00 94.88 182 LEU A CA 1
ATOM 1380 C C . LEU A 1 182 ? -7.228 5.289 6.857 1.00 94.88 182 LEU A C 1
ATOM 1382 O O . LEU A 1 182 ? -7.603 5.793 7.915 1.00 94.88 182 LEU A O 1
ATOM 1386 N N . GLN A 1 183 ? -7.117 5.978 5.725 1.00 92.50 183 GLN A N 1
ATOM 1387 C CA . GLN A 1 183 ? -7.381 7.417 5.641 1.00 92.50 183 GLN A CA 1
ATOM 1388 C C . GLN A 1 183 ? -8.026 7.813 4.301 1.00 92.50 183 GLN A C 1
ATOM 1390 O O . GLN A 1 183 ? -7.907 7.074 3.313 1.00 92.50 183 GLN A O 1
ATOM 1395 N N . PRO A 1 184 ? -8.697 8.975 4.221 1.00 91.94 184 PRO A N 1
ATOM 1396 C CA . PRO A 1 184 ? -9.101 9.528 2.938 1.00 91.94 184 PRO A CA 1
ATOM 1397 C C . PRO A 1 184 ? -7.863 9.979 2.152 1.00 91.94 184 PRO A C 1
ATOM 1399 O O . PRO A 1 184 ? -6.929 10.570 2.692 1.00 91.94 184 PRO A O 1
ATOM 1402 N N . SER A 1 185 ? -7.854 9.705 0.853 1.00 87.88 185 SER A N 1
ATOM 1403 C CA . SER A 1 185 ? -6.800 10.157 -0.051 1.00 87.88 185 SER A CA 1
ATOM 1404 C C . SER A 1 18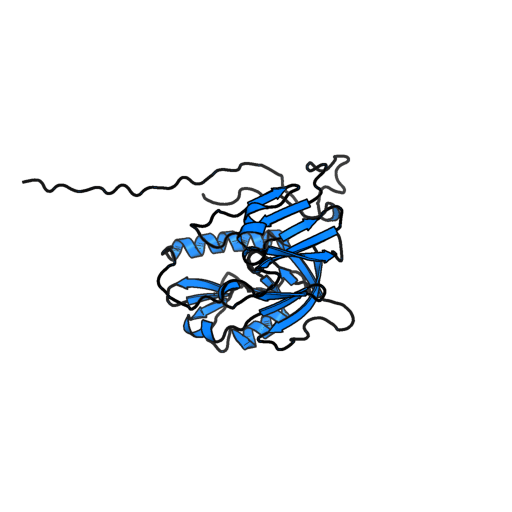5 ? -6.920 11.654 -0.312 1.00 87.88 185 SER A C 1
ATOM 1406 O O . SER A 1 185 ? -7.989 12.138 -0.686 1.00 87.88 185 SER A O 1
ATOM 1408 N N . ALA A 1 186 ? -5.807 12.379 -0.175 1.00 81.69 186 ALA A N 1
ATOM 1409 C CA . ALA A 1 186 ? -5.732 13.791 -0.550 1.00 81.69 186 ALA A CA 1
ATOM 1410 C C . ALA A 1 186 ? -5.707 13.998 -2.079 1.00 81.69 186 ALA A C 1
ATOM 1412 O O . ALA A 1 186 ? -5.964 15.102 -2.556 1.00 81.69 186 ALA A O 1
ATOM 1413 N N . VAL A 1 187 ? -5.454 12.938 -2.858 1.00 76.25 187 VAL A N 1
ATOM 1414 C CA . VAL A 1 187 ? -5.559 12.954 -4.321 1.00 76.25 187 VAL A CA 1
ATOM 1415 C C . VAL A 1 187 ? -6.874 12.296 -4.727 1.00 76.25 187 VAL A C 1
ATOM 1417 O O . VAL A 1 187 ? -7.069 11.089 -4.557 1.00 76.25 187 VAL A O 1
ATOM 1420 N N . ALA A 1 188 ? -7.785 13.093 -5.289 1.00 72.50 188 ALA A N 1
ATOM 1421 C CA . ALA A 1 188 ? -9.097 12.622 -5.718 1.00 72.50 188 ALA A CA 1
ATOM 1422 C C . ALA A 1 188 ? -8.991 11.376 -6.622 1.00 72.50 188 ALA A C 1
ATOM 1424 O O . ALA A 1 188 ? -8.126 11.287 -7.496 1.00 72.50 188 ALA A O 1
ATOM 1425 N N . HIS A 1 189 ? -9.878 10.403 -6.394 1.00 81.75 189 HIS A N 1
ATOM 1426 C CA . HIS A 1 189 ? -9.985 9.148 -7.157 1.00 81.75 189 HIS A CA 1
ATOM 1427 C C . HIS A 1 189 ? -8.719 8.268 -7.208 1.00 81.75 189 HIS A C 1
ATOM 1429 O O . HIS A 1 189 ? -8.643 7.357 -8.033 1.00 81.75 189 HIS A O 1
ATOM 1435 N N . THR A 1 190 ? -7.738 8.502 -6.331 1.00 88.62 190 THR A N 1
ATOM 1436 C CA . THR A 1 190 ? -6.478 7.745 -6.305 1.00 88.62 190 THR A CA 1
ATOM 1437 C C . THR A 1 190 ? -6.311 7.014 -4.981 1.00 88.62 190 THR A C 1
ATOM 1439 O O . THR A 1 190 ? -6.495 7.597 -3.913 1.00 88.62 190 THR A O 1
ATOM 1442 N N . TRP A 1 191 ? -5.934 5.740 -5.057 1.00 96.38 191 TRP A N 1
ATOM 1443 C CA . TRP A 1 191 ? -5.514 4.944 -3.909 1.00 96.38 191 TRP A CA 1
ATOM 1444 C C . TRP A 1 191 ? -4.025 5.159 -3.646 1.00 96.38 191 TRP A C 1
ATOM 1446 O O . TRP A 1 191 ? -3.236 5.219 -4.590 1.00 96.38 191 TRP A O 1
ATOM 1456 N N . VAL A 1 192 ? -3.632 5.225 -2.375 1.00 95.75 192 VAL A N 1
ATOM 1457 C CA . VAL A 1 192 ? -2.218 5.270 -1.971 1.00 95.75 192 VAL A CA 1
ATOM 1458 C C . VAL A 1 192 ? -1.946 4.101 -1.037 1.00 95.75 192 VAL A C 1
ATOM 1460 O O . VAL A 1 192 ? -2.508 4.008 0.054 1.00 95.75 192 VAL A O 1
ATOM 1463 N N . LEU A 1 193 ? -1.113 3.171 -1.491 1.00 97.38 193 LEU A N 1
ATOM 1464 C CA . LEU A 1 193 ? -0.735 1.964 -0.770 1.00 97.38 193 LEU A CA 1
ATOM 1465 C C . LEU A 1 193 ? 0.533 2.256 0.033 1.00 97.38 193 LEU A C 1
ATOM 1467 O O . LEU A 1 193 ? 1.647 2.060 -0.456 1.00 97.38 193 LEU A O 1
ATOM 1471 N N . GLY A 1 194 ? 0.319 2.773 1.243 1.00 91.88 194 GLY A N 1
ATOM 1472 C CA . GLY A 1 194 ? 1.364 3.131 2.197 1.00 91.88 194 GLY A CA 1
ATOM 1473 C C . GLY A 1 194 ? 1.924 1.959 3.006 1.00 91.88 194 GLY A C 1
ATOM 1474 O O . GLY A 1 194 ? 1.714 0.786 2.676 1.00 91.88 194 GLY A O 1
ATOM 1475 N N . ASP A 1 195 ? 2.568 2.271 4.132 1.00 89.12 195 ASP A N 1
ATOM 1476 C CA . ASP A 1 195 ? 3.179 1.298 5.053 1.00 89.12 195 ASP A CA 1
ATOM 1477 C C . ASP A 1 195 ? 2.214 0.201 5.502 1.00 89.12 195 ASP A C 1
ATOM 1479 O O . ASP A 1 195 ? 2.609 -0.953 5.667 1.00 89.12 195 ASP A O 1
ATOM 1483 N N . THR A 1 196 ? 0.930 0.533 5.639 1.00 92.12 196 THR A N 1
ATOM 1484 C CA . THR A 1 196 ? -0.138 -0.432 5.953 1.00 92.12 196 THR A CA 1
ATOM 1485 C C . THR A 1 196 ? -0.156 -1.621 4.9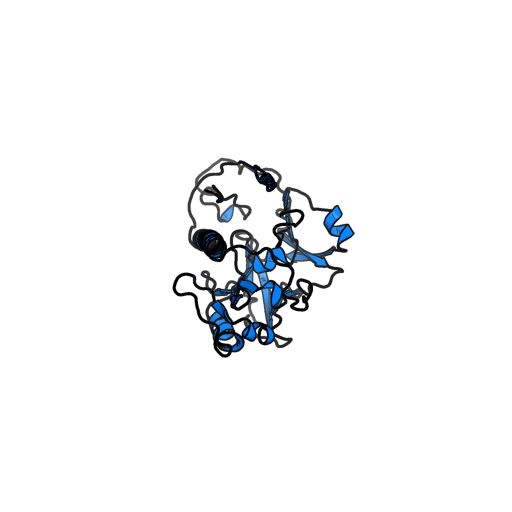88 1.00 92.12 196 THR A C 1
ATOM 1487 O O . THR A 1 196 ? -0.364 -2.755 5.413 1.00 92.12 196 THR A O 1
ATOM 1490 N N . PHE A 1 197 ? 0.115 -1.380 3.704 1.00 96.19 197 PHE A N 1
ATOM 1491 C CA . PHE A 1 197 ? 0.257 -2.418 2.686 1.00 96.19 197 PHE A CA 1
ATOM 1492 C C . PHE A 1 197 ? 1.701 -2.944 2.603 1.00 96.19 197 PHE A C 1
ATOM 1494 O O . PHE A 1 197 ? 1.926 -4.154 2.544 1.00 96.19 197 PHE A O 1
ATOM 1501 N N . LEU A 1 198 ? 2.693 -2.049 2.634 1.00 93.12 198 LEU A N 1
ATOM 1502 C CA . LEU A 1 198 ? 4.111 -2.378 2.424 1.00 93.12 198 LEU A CA 1
ATOM 1503 C C . LEU A 1 198 ? 4.740 -3.215 3.552 1.00 93.12 198 LEU A C 1
ATOM 1505 O O . LEU A 1 198 ? 5.704 -3.942 3.311 1.00 93.12 198 LEU A O 1
ATOM 1509 N N . LYS A 1 199 ? 4.194 -3.169 4.774 1.00 88.88 199 LYS A N 1
ATOM 1510 C CA . LYS A 1 199 ? 4.608 -4.055 5.880 1.00 88.88 199 LYS A CA 1
ATOM 1511 C C . LYS A 1 199 ? 4.153 -5.503 5.698 1.00 88.88 199 LYS A C 1
ATOM 1513 O O . LYS A 1 199 ? 4.713 -6.407 6.312 1.00 88.88 199 LYS A O 1
ATOM 1518 N N . VAL A 1 200 ? 3.130 -5.719 4.874 1.00 92.81 200 VAL A N 1
ATOM 1519 C CA . VAL A 1 200 ? 2.555 -7.042 4.607 1.00 92.81 200 VAL A CA 1
ATOM 1520 C C . VAL A 1 200 ? 3.252 -7.697 3.424 1.00 92.81 200 VAL A C 1
ATOM 1522 O O . VAL A 1 200 ? 3.571 -8.885 3.466 1.00 92.81 200 VAL A O 1
ATOM 1525 N N . TYR A 1 201 ? 3.513 -6.915 2.377 1.00 94.88 201 TYR A N 1
ATOM 1526 C CA . TYR A 1 201 ? 4.035 -7.415 1.116 1.00 94.88 201 TYR A CA 1
ATOM 1527 C C . TYR A 1 201 ? 5.416 -6.832 0.808 1.00 94.88 201 TYR A C 1
ATOM 1529 O O . TYR A 1 201 ? 5.511 -5.664 0.422 1.00 94.88 201 TYR A O 1
ATOM 1537 N N . PRO A 1 202 ? 6.493 -7.638 0.898 1.00 94.50 202 PRO A N 1
ATOM 1538 C CA . PRO A 1 202 ? 7.777 -7.264 0.321 1.00 94.50 202 PRO A CA 1
ATOM 1539 C C . PRO A 1 202 ? 7.612 -6.958 -1.168 1.00 94.50 202 PRO A C 1
ATOM 1541 O O . PRO A 1 202 ? 6.829 -7.613 -1.863 1.00 94.50 202 PRO A O 1
ATOM 1544 N N . ILE A 1 203 ? 8.357 -5.979 -1.671 1.00 97.62 203 ILE A N 1
ATOM 1545 C CA . ILE A 1 203 ? 8.151 -5.466 -3.026 1.00 97.62 203 ILE A CA 1
ATOM 1546 C C . ILE A 1 203 ? 9.472 -5.099 -3.702 1.00 97.62 203 ILE A C 1
ATOM 1548 O O . ILE A 1 203 ? 10.425 -4.671 -3.057 1.00 97.62 203 ILE A O 1
ATOM 1552 N N . THR A 1 204 ? 9.546 -5.279 -5.018 1.00 98.56 204 THR A N 1
ATOM 1553 C CA . THR A 1 204 ? 10.613 -4.762 -5.884 1.00 98.56 204 THR A CA 1
ATOM 1554 C C . THR A 1 204 ? 10.028 -3.798 -6.902 1.00 98.56 204 THR A C 1
ATOM 1556 O O . THR A 1 204 ? 9.043 -4.107 -7.565 1.00 98.56 204 THR A O 1
ATOM 1559 N N . PHE A 1 205 ? 10.664 -2.647 -7.043 1.00 97.94 205 PHE A N 1
ATOM 1560 C CA . PHE A 1 205 ? 10.354 -1.598 -7.995 1.00 97.94 205 PHE A CA 1
ATOM 1561 C C . PHE A 1 205 ? 11.363 -1.683 -9.140 1.00 97.94 205 PHE A C 1
ATOM 1563 O O . PHE A 1 205 ? 12.562 -1.504 -8.928 1.00 97.94 205 PHE A O 1
ATOM 1570 N N . HIS A 1 206 ? 10.901 -1.984 -10.352 1.00 96.81 206 HIS A N 1
ATOM 1571 C CA . HIS A 1 206 ? 11.745 -2.110 -11.542 1.00 96.81 206 HIS A CA 1
ATOM 1572 C C . HIS A 1 206 ? 11.697 -0.818 -12.351 1.00 96.81 206 HIS A C 1
ATOM 1574 O O . HIS A 1 206 ? 10.695 -0.521 -13.004 1.00 96.81 206 HIS A O 1
ATOM 1580 N N . VAL A 1 207 ? 12.792 -0.060 -12.339 1.00 91.69 207 VAL A N 1
ATOM 1581 C CA . VAL A 1 207 ? 12.881 1.270 -12.959 1.00 91.69 207 VAL A CA 1
ATOM 1582 C C . VAL A 1 207 ? 12.809 1.162 -14.479 1.00 91.69 207 VAL A C 1
ATOM 1584 O O . VAL A 1 207 ? 11.945 1.776 -15.106 1.00 91.69 207 VAL A O 1
ATOM 1587 N N . ARG A 1 208 ? 13.681 0.344 -15.087 1.00 87.38 208 ARG A N 1
ATOM 1588 C CA . ARG A 1 208 ? 13.735 0.196 -16.554 1.00 87.38 208 ARG A CA 1
ATOM 1589 C C . ARG A 1 208 ? 12.513 -0.526 -17.112 1.00 87.38 208 ARG A C 1
ATOM 1591 O O . ARG A 1 208 ? 11.949 -0.085 -18.108 1.00 87.38 208 ARG A O 1
ATOM 1598 N N . ALA A 1 209 ? 12.094 -1.606 -16.453 1.00 93.81 209 ALA A N 1
ATOM 1599 C CA . ALA A 1 209 ? 10.942 -2.395 -16.886 1.00 93.81 209 ALA A CA 1
ATOM 1600 C C . ALA A 1 209 ? 9.595 -1.717 -16.586 1.00 93.81 209 ALA A C 1
ATOM 1602 O O . ALA A 1 209 ? 8.578 -2.171 -17.099 1.00 93.81 209 ALA A O 1
ATOM 1603 N N . ARG A 1 210 ? 9.585 -0.644 -15.774 1.00 95.56 210 ARG A N 1
ATOM 1604 C CA . ARG A 1 210 ? 8.375 0.059 -15.319 1.00 95.56 210 ARG A CA 1
ATOM 1605 C C . ARG A 1 210 ? 7.340 -0.924 -14.783 1.00 95.56 210 ARG A C 1
ATOM 1607 O O . ARG A 1 210 ? 6.223 -1.020 -15.288 1.00 95.56 210 ARG A O 1
ATOM 1614 N N . ALA A 1 211 ? 7.742 -1.668 -13.763 1.00 98.06 211 ALA A N 1
ATOM 1615 C CA . ALA A 1 211 ? 6.909 -2.689 -13.146 1.00 98.06 211 ALA A CA 1
ATOM 1616 C C . ALA A 1 211 ? 7.172 -2.784 -11.642 1.00 98.06 211 ALA A C 1
ATOM 1618 O O . ALA A 1 211 ? 8.225 -2.372 -11.155 1.00 98.06 211 ALA A O 1
ATOM 1619 N N . LEU A 1 212 ? 6.228 -3.379 -10.924 1.00 98.38 212 LEU A N 1
ATOM 1620 C CA . LEU A 1 212 ? 6.371 -3.784 -9.530 1.00 98.38 212 LEU A CA 1
ATOM 1621 C C . LEU A 1 212 ? 6.354 -5.305 -9.457 1.00 98.38 212 LEU A C 1
ATOM 1623 O O . LEU A 1 212 ? 5.501 -5.919 -10.081 1.00 98.38 212 LEU A O 1
ATOM 1627 N N . THR A 1 213 ? 7.229 -5.921 -8.671 1.00 98.62 213 THR A N 1
ATOM 1628 C CA . THR A 1 213 ? 7.076 -7.320 -8.252 1.00 98.62 213 THR A CA 1
ATOM 1629 C C . THR A 1 213 ? 6.704 -7.340 -6.779 1.00 98.62 213 THR A C 1
ATOM 1631 O O . THR A 1 213 ? 7.526 -6.993 -5.936 1.00 98.62 213 THR A O 1
ATOM 1634 N N . ILE A 1 214 ? 5.474 -7.745 -6.472 1.00 98.31 214 ILE A N 1
ATOM 1635 C CA . ILE A 1 214 ? 4.952 -7.855 -5.107 1.00 98.31 214 ILE A CA 1
ATOM 1636 C C . ILE A 1 214 ? 5.027 -9.320 -4.681 1.00 98.31 214 ILE A C 1
ATOM 1638 O O . ILE A 1 214 ? 4.539 -10.199 -5.388 1.00 98.31 214 ILE A O 1
ATOM 1642 N N . TYR A 1 215 ? 5.654 -9.599 -3.545 1.00 96.75 215 TYR A N 1
ATOM 1643 C CA . TYR A 1 215 ? 5.927 -10.960 -3.098 1.00 96.75 215 TYR A CA 1
ATOM 1644 C C . TYR A 1 215 ? 4.880 -11.460 -2.110 1.00 96.75 215 TYR A C 1
ATOM 1646 O O . TYR A 1 215 ? 4.578 -10.801 -1.118 1.00 96.75 215 TYR A O 1
ATOM 1654 N N . CYS A 1 216 ? 4.386 -12.674 -2.343 1.00 95.31 216 CYS A N 1
ATOM 1655 C CA . CYS A 1 216 ? 3.388 -13.324 -1.503 1.00 95.31 216 CYS A CA 1
ATOM 1656 C C . CYS A 1 216 ? 3.903 -14.666 -0.983 1.00 95.31 216 CYS A C 1
ATOM 1658 O O . CYS A 1 216 ? 4.479 -15.455 -1.738 1.00 95.31 216 CYS A O 1
ATOM 1660 N N . ALA A 1 217 ? 3.659 -14.952 0.297 1.00 91.56 217 ALA A N 1
ATOM 1661 C CA . ALA A 1 217 ? 4.024 -16.227 0.907 1.00 91.56 217 ALA A CA 1
ATOM 1662 C C . ALA A 1 217 ? 3.349 -17.387 0.162 1.00 91.56 217 ALA A C 1
ATOM 1664 O O . ALA A 1 217 ? 2.126 -17.421 0.001 1.00 91.56 217 ALA A O 1
ATOM 1665 N N . HIS A 1 218 ? 4.159 -18.313 -0.348 1.00 92.06 218 HIS A N 1
ATOM 1666 C CA . HIS A 1 218 ? 3.733 -19.459 -1.152 1.00 92.06 218 HIS A CA 1
ATOM 1667 C C . HIS A 1 218 ? 2.806 -19.082 -2.327 1.00 92.06 218 HIS A C 1
ATOM 1669 O O . HIS A 1 218 ? 1.902 -19.840 -2.682 1.00 92.06 218 HIS A O 1
ATOM 1675 N N . GLY A 1 219 ? 2.980 -17.881 -2.896 1.00 91.06 219 GLY A N 1
ATOM 1676 C CA . GLY A 1 219 ? 2.166 -17.365 -4.006 1.00 91.06 219 GLY A CA 1
ATOM 1677 C C . GLY A 1 219 ? 0.731 -16.998 -3.636 1.00 91.06 219 GLY A C 1
ATOM 1678 O O . GLY A 1 219 ? -0.097 -16.783 -4.518 1.00 91.06 219 GLY A O 1
ATOM 1679 N N . ARG A 1 220 ? 0.407 -16.926 -2.341 1.00 91.75 220 ARG A N 1
ATOM 1680 C CA . ARG A 1 220 ? -0.936 -16.615 -1.844 1.00 91.75 220 ARG A CA 1
ATOM 1681 C C . ARG A 1 220 ? -0.922 -15.280 -1.111 1.00 91.75 220 ARG A C 1
ATOM 1683 O O . ARG A 1 220 ? -0.476 -15.191 0.027 1.00 91.75 220 ARG A O 1
ATOM 1690 N N . CYS A 1 221 ? -1.457 -14.242 -1.743 1.00 95.81 221 CYS A N 1
ATOM 1691 C CA . CYS A 1 221 ? -1.499 -12.887 -1.190 1.00 95.81 221 CYS A CA 1
ATOM 1692 C C . CYS A 1 221 ? -2.672 -12.719 -0.202 1.00 95.81 221 CYS A C 1
ATOM 1694 O O . CYS A 1 221 ? -3.678 -12.059 -0.481 1.00 95.81 221 CYS A O 1
ATOM 1696 N N . ARG A 1 222 ? -2.583 -13.418 0.936 1.00 93.75 222 ARG A N 1
ATOM 1697 C CA . ARG A 1 222 ? -3.648 -13.516 1.952 1.00 93.75 222 ARG A CA 1
ATOM 1698 C C . ARG A 1 222 ? -3.506 -12.520 3.105 1.00 93.75 222 ARG A C 1
ATOM 1700 O O . ARG A 1 222 ? -4.346 -12.547 3.997 1.00 93.75 222 ARG A O 1
ATOM 1707 N N . GLY A 1 223 ? -2.510 -11.644 3.071 1.00 89.38 223 GLY A N 1
ATOM 1708 C CA . GLY A 1 223 ? -2.172 -10.771 4.190 1.00 89.38 223 GLY A CA 1
ATOM 1709 C C . GLY A 1 223 ? -1.225 -11.436 5.187 1.00 89.38 223 GLY A C 1
ATOM 1710 O O . GLY A 1 223 ? -0.708 -12.529 4.927 1.00 89.38 223 GLY A O 1
ATOM 1711 N N . GLY A 1 224 ? -0.998 -10.772 6.319 1.00 77.44 224 GLY A N 1
ATOM 1712 C CA . GLY A 1 224 ? -0.278 -11.349 7.449 1.00 77.44 224 GLY A CA 1
ATOM 1713 C C . GLY A 1 224 ? -1.009 -12.571 8.018 1.00 77.44 224 GLY A C 1
ATOM 1714 O O . GLY A 1 224 ? -2.154 -12.850 7.637 1.00 77.44 224 GLY A O 1
ATOM 1715 N N . PRO A 1 225 ? -0.376 -13.343 8.924 1.00 62.94 225 PRO A N 1
ATOM 1716 C CA . PRO A 1 225 ? -1.105 -14.370 9.654 1.00 62.94 225 PRO A CA 1
ATOM 1717 C C . PRO A 1 225 ? -2.343 -13.720 10.278 1.00 62.94 225 PRO A C 1
ATOM 1719 O O . PRO A 1 225 ? -2.241 -12.671 10.911 1.00 62.94 225 PRO A O 1
ATOM 1722 N N . ALA A 1 226 ? -3.515 -14.325 10.075 1.00 51.47 226 ALA A N 1
ATOM 1723 C CA . ALA A 1 226 ? -4.718 -13.942 10.798 1.00 51.47 226 ALA A CA 1
ATOM 1724 C C . ALA A 1 226 ? -4.479 -14.315 12.264 1.00 51.47 226 ALA A C 1
ATOM 1726 O O . ALA A 1 226 ? -4.757 -15.441 12.670 1.00 51.47 226 ALA A O 1
ATOM 1727 N N . VAL A 1 227 ? -3.830 -13.429 13.019 1.00 46.97 227 VAL A N 1
ATOM 1728 C CA . VAL A 1 227 ? -3.393 -13.739 14.378 1.00 46.97 227 VAL A CA 1
ATOM 1729 C C . VAL A 1 227 ? -4.648 -13.978 15.227 1.00 46.97 227 VAL A C 1
ATOM 1731 O O . VAL A 1 227 ? -5.532 -13.114 15.251 1.00 46.97 227 VAL A O 1
ATOM 1734 N N . PRO A 1 228 ? -4.775 -15.129 15.914 1.00 35.91 228 PRO A N 1
ATOM 1735 C CA . PRO A 1 228 ? -5.686 -15.256 17.042 1.00 35.91 228 PRO A CA 1
ATOM 1736 C C . PRO A 1 228 ? -5.229 -14.251 18.104 1.00 35.91 228 PRO A C 1
ATOM 1738 O O . PRO A 1 228 ? -4.049 -14.164 18.410 1.00 35.91 228 PRO A O 1
ATOM 1741 N N . TRP A 1 229 ? -6.146 -13.442 18.608 1.00 43.41 229 TRP A N 1
ATOM 1742 C CA . TRP A 1 229 ? -5.932 -12.214 19.383 1.00 43.41 229 TRP A CA 1
ATOM 1743 C C . TRP A 1 229 ? -5.323 -12.397 20.793 1.00 43.41 229 TRP A C 1
ATOM 1745 O O . TRP A 1 229 ? -5.669 -11.637 21.691 1.00 43.41 229 TRP A O 1
ATOM 1755 N N . GLU A 1 230 ? -4.425 -13.353 21.033 1.00 31.58 230 GLU A N 1
ATOM 1756 C CA . GLU A 1 230 ? -3.808 -13.517 22.357 1.00 31.58 230 GLU A CA 1
ATOM 1757 C C . GLU A 1 230 ? -3.049 -12.250 22.785 1.00 31.58 230 GLU A C 1
ATOM 1759 O O . GLU A 1 230 ? -2.106 -11.790 22.143 1.00 31.58 230 GLU A O 1
ATOM 1764 N N . VAL A 1 231 ? -3.532 -11.678 23.888 1.00 37.78 231 VAL A N 1
ATOM 1765 C CA . VAL A 1 231 ? -3.255 -10.333 24.417 1.00 37.78 231 VAL A CA 1
ATOM 1766 C C . VAL A 1 231 ? -1.834 -10.192 24.993 1.00 37.78 231 VAL A C 1
ATOM 1768 O O . VAL A 1 231 ? -1.440 -9.108 25.414 1.00 37.78 231 VAL A O 1
ATOM 1771 N N . ASP A 1 232 ? -1.017 -11.242 24.965 1.00 30.34 232 ASP A N 1
ATOM 1772 C CA . ASP A 1 232 ? 0.091 -11.365 25.916 1.00 30.34 232 ASP A CA 1
ATOM 1773 C C . ASP A 1 232 ? 1.496 -11.058 25.379 1.00 30.34 232 ASP A C 1
ATOM 1775 O O . ASP A 1 232 ? 2.455 -11.156 26.143 1.00 30.34 232 ASP A O 1
ATOM 1779 N N . GLN A 1 233 ? 1.680 -10.644 24.117 1.00 33.19 233 GLN A N 1
ATOM 1780 C CA . GLN A 1 233 ? 3.038 -10.400 23.587 1.00 33.19 233 GLN A CA 1
ATOM 1781 C C . GLN A 1 233 ? 3.201 -9.158 22.701 1.00 33.19 233 GLN A C 1
ATOM 1783 O O . GLN A 1 233 ? 3.763 -9.231 21.608 1.00 33.19 233 GLN A O 1
ATOM 1788 N N . LEU A 1 234 ? 2.801 -7.984 23.197 1.00 38.34 234 LEU A N 1
ATOM 1789 C CA . LEU A 1 234 ? 3.318 -6.717 22.666 1.00 38.34 234 LEU A CA 1
ATOM 1790 C C . LEU A 1 234 ? 4.107 -5.945 23.736 1.00 38.34 234 LEU A C 1
ATOM 1792 O O . LEU A 1 234 ? 3.704 -5.933 24.902 1.00 38.34 234 LEU A O 1
ATOM 1796 N N . PRO A 1 235 ? 5.228 -5.291 23.364 1.00 33.81 235 PRO A N 1
ATOM 1797 C CA . PRO A 1 235 ? 5.946 -4.411 24.273 1.00 33.81 235 PRO A CA 1
ATOM 1798 C C . PRO A 1 235 ? 5.002 -3.303 24.747 1.00 33.81 235 PRO A C 1
ATOM 1800 O O . PRO A 1 235 ? 4.369 -2.632 23.933 1.00 33.81 235 PRO A O 1
ATOM 1803 N N . GLN A 1 236 ? 4.921 -3.110 26.061 1.00 34.56 236 GLN A N 1
ATOM 1804 C CA . GLN A 1 236 ? 4.175 -2.023 26.688 1.00 34.56 236 GLN A CA 1
ATOM 1805 C C . GLN A 1 236 ? 4.863 -0.688 26.355 1.00 34.56 236 GLN A C 1
ATOM 1807 O O . GLN A 1 236 ? 5.696 -0.195 27.113 1.00 34.56 236 GLN A O 1
ATOM 1812 N N . ILE A 1 237 ? 4.572 -0.112 25.188 1.00 42.06 237 ILE A N 1
ATOM 1813 C CA . ILE A 1 237 ? 4.998 1.248 24.858 1.00 42.06 237 ILE A CA 1
ATOM 1814 C C . ILE A 1 237 ? 4.001 2.183 25.546 1.00 42.06 237 ILE A C 1
ATOM 1816 O O . ILE A 1 237 ? 2.824 2.190 25.199 1.00 42.06 237 ILE A O 1
ATOM 1820 N N . GLY A 1 238 ? 4.460 2.935 26.551 1.00 36.44 238 GLY A N 1
ATOM 1821 C CA . GLY A 1 238 ? 3.614 3.869 27.298 1.00 36.44 238 GLY A CA 1
ATOM 1822 C C . GLY A 1 238 ? 2.848 4.826 26.377 1.00 36.44 238 GLY A C 1
ATOM 1823 O O . GLY A 1 238 ? 3.380 5.273 25.359 1.00 36.44 238 GLY A O 1
ATOM 1824 N N . GLU A 1 239 ? 1.603 5.143 26.743 1.00 41.00 239 GLU A N 1
ATOM 1825 C CA . GLU A 1 239 ? 0.631 5.903 25.933 1.00 41.00 239 GLU A CA 1
ATOM 1826 C C . GLU A 1 239 ? 1.192 7.222 25.361 1.00 41.00 239 GLU A C 1
ATOM 1828 O O . GLU A 1 239 ? 0.859 7.622 24.244 1.00 41.00 239 GLU A O 1
ATOM 1833 N N . SER A 1 240 ? 2.103 7.873 26.088 1.00 36.31 240 SER A N 1
ATOM 1834 C CA . SER A 1 240 ? 2.780 9.109 25.682 1.00 36.31 240 SER A CA 1
ATOM 1835 C C . SER A 1 240 ? 3.745 8.930 24.504 1.00 36.31 240 SER A C 1
ATOM 1837 O O . SER A 1 240 ? 3.863 9.833 23.678 1.00 36.31 240 SER A O 1
ATOM 1839 N N . ASN A 1 241 ? 4.393 7.772 24.367 1.00 38.53 241 ASN A N 1
ATOM 1840 C CA . ASN A 1 241 ? 5.342 7.505 23.281 1.00 38.53 241 ASN A CA 1
ATOM 1841 C C . ASN A 1 241 ? 4.629 7.104 21.982 1.00 38.53 241 ASN A C 1
ATOM 1843 O O . ASN A 1 241 ? 5.068 7.483 20.897 1.00 38.53 241 ASN A O 1
ATOM 1847 N N . VAL A 1 242 ? 3.493 6.405 22.085 1.00 41.94 242 VAL A N 1
ATOM 1848 C CA . VAL A 1 242 ? 2.655 6.032 20.931 1.00 41.94 242 VAL A CA 1
ATOM 1849 C C . VAL A 1 242 ? 2.128 7.280 20.225 1.00 41.94 242 VAL A C 1
ATOM 1851 O O . VAL A 1 242 ? 2.230 7.390 19.004 1.00 41.94 242 VAL A O 1
ATOM 1854 N N . LEU A 1 243 ? 1.638 8.259 20.992 1.00 38.16 243 LEU A N 1
ATOM 1855 C CA . LEU A 1 243 ? 1.084 9.498 20.447 1.00 38.16 243 LEU A CA 1
ATOM 1856 C C . LEU A 1 243 ? 2.150 10.378 19.768 1.00 38.16 243 LEU A C 1
ATOM 1858 O O . LEU A 1 243 ? 1.851 11.063 18.793 1.00 38.16 243 LEU A O 1
ATOM 1862 N N . VAL A 1 244 ? 3.397 10.353 20.252 1.00 36.22 244 VAL A N 1
ATOM 1863 C CA . VAL A 1 244 ? 4.517 11.095 19.644 1.00 36.22 244 VAL A CA 1
ATOM 1864 C C . VAL A 1 244 ? 4.955 10.449 18.328 1.00 36.22 244 VAL A C 1
ATOM 1866 O O . VAL A 1 244 ? 5.084 11.151 17.327 1.00 36.22 244 VAL A O 1
ATOM 1869 N N . VAL A 1 245 ? 5.112 9.121 18.296 1.00 42.38 245 VAL A N 1
ATOM 1870 C CA . VAL A 1 245 ? 5.482 8.378 17.077 1.00 42.38 245 VAL A CA 1
ATOM 1871 C C . VAL A 1 245 ? 4.416 8.546 15.990 1.00 42.38 245 VAL A C 1
ATOM 1873 O O . VAL A 1 245 ? 4.749 8.840 14.842 1.00 42.38 245 VAL A O 1
ATOM 1876 N N . LEU A 1 246 ? 3.132 8.456 16.355 1.00 40.38 246 LEU A N 1
ATOM 1877 C CA . LEU A 1 246 ? 2.027 8.661 15.418 1.00 40.38 246 LEU A CA 1
ATOM 1878 C C . LEU A 1 246 ? 1.964 10.081 14.854 1.00 40.38 246 LEU A C 1
ATOM 1880 O O . LEU A 1 246 ? 1.783 10.244 13.648 1.00 40.38 246 LEU A O 1
ATOM 1884 N N . LYS A 1 247 ? 2.164 11.105 15.692 1.00 32.47 247 LYS A N 1
ATOM 1885 C CA . LYS A 1 247 ? 2.193 12.502 15.235 1.00 32.47 247 LYS A CA 1
ATOM 1886 C C . LYS A 1 247 ? 3.316 12.757 14.230 1.00 32.47 247 LYS A C 1
ATOM 1888 O O . LYS A 1 247 ? 3.096 13.468 13.254 1.00 32.47 247 LYS A O 1
ATOM 1893 N N . VAL A 1 248 ? 4.493 12.159 14.433 1.00 40.09 248 VAL A N 1
ATOM 1894 C CA . VAL A 1 248 ? 5.633 12.292 13.508 1.00 40.09 248 VAL A CA 1
ATOM 1895 C C . VAL A 1 248 ? 5.353 11.600 12.168 1.00 40.09 248 VAL A C 1
ATOM 1897 O O . VAL A 1 248 ? 5.565 12.212 11.123 1.00 40.09 248 VAL A O 1
ATOM 1900 N N . LEU A 1 249 ? 4.816 10.374 12.180 1.00 37.19 249 LEU A N 1
ATOM 1901 C CA . LEU A 1 249 ? 4.446 9.628 10.963 1.00 37.19 249 LEU A CA 1
ATOM 1902 C C . LEU A 1 249 ? 3.371 10.353 10.131 1.00 37.19 249 LEU A C 1
ATOM 1904 O O . LEU A 1 249 ? 3.491 10.465 8.911 1.00 37.19 249 LEU A O 1
ATOM 1908 N N . LEU A 1 250 ? 2.352 10.915 10.786 1.00 36.91 250 LEU A N 1
ATOM 1909 C CA . LEU A 1 250 ? 1.246 11.600 10.110 1.00 36.91 250 LEU A CA 1
ATOM 1910 C C . LEU A 1 250 ? 1.652 12.948 9.502 1.00 36.91 250 LEU A C 1
ATOM 1912 O O . LEU A 1 250 ? 1.267 13.240 8.368 1.00 36.91 250 LEU A O 1
ATOM 1916 N N . LEU A 1 251 ? 2.484 13.738 10.194 1.00 33.53 251 LEU A N 1
ATOM 1917 C CA . LEU A 1 251 ? 3.014 15.003 9.665 1.00 33.53 251 LEU A CA 1
ATOM 1918 C C . LEU A 1 251 ? 3.839 14.798 8.382 1.00 33.53 251 LEU A C 1
ATOM 1920 O O . LEU A 1 251 ? 3.725 15.595 7.453 1.00 33.53 251 LEU A O 1
ATOM 1924 N N . LEU A 1 252 ? 4.617 13.714 8.299 1.00 36.00 252 LEU A N 1
ATOM 1925 C CA . LEU A 1 252 ? 5.397 13.367 7.104 1.00 36.00 252 LEU A CA 1
ATOM 1926 C C . LEU A 1 252 ? 4.499 12.975 5.917 1.00 36.00 252 LEU A C 1
ATOM 1928 O O . LEU A 1 252 ? 4.757 13.403 4.790 1.00 36.00 252 LEU A O 1
ATOM 1932 N N . SER A 1 253 ? 3.404 12.248 6.168 1.00 34.25 253 SER A N 1
ATOM 1933 C CA . SER A 1 253 ? 2.468 11.820 5.117 1.00 34.25 253 SER A CA 1
ATOM 1934 C C . SER A 1 253 ? 1.711 12.984 4.453 1.00 34.25 253 SER A C 1
ATOM 1936 O O . SER A 1 253 ? 1.525 12.987 3.236 1.00 34.25 253 SER A O 1
ATOM 1938 N N . CYS A 1 254 ? 1.348 14.030 5.209 1.00 30.72 254 CYS A N 1
ATOM 1939 C CA . CYS A 1 254 ? 0.718 15.234 4.651 1.00 30.72 254 CYS A CA 1
ATOM 1940 C C . CYS A 1 254 ? 1.666 16.019 3.730 1.00 30.72 254 CYS A C 1
ATOM 1942 O O . CYS A 1 254 ? 1.230 16.568 2.719 1.00 30.72 254 CYS A O 1
ATOM 1944 N N . VAL A 1 255 ? 2.964 16.065 4.053 1.00 34.03 255 VAL A N 1
ATOM 1945 C CA . VAL A 1 255 ? 3.963 16.793 3.252 1.00 34.03 255 VAL A CA 1
ATOM 1946 C C . VAL A 1 255 ? 4.279 16.051 1.951 1.00 34.03 255 VAL A C 1
ATOM 1948 O O . VAL A 1 255 ? 4.382 16.692 0.904 1.00 34.03 255 VAL A O 1
ATOM 1951 N N . ALA A 1 256 ? 4.366 14.717 1.988 1.00 34.91 256 ALA A N 1
ATOM 1952 C CA . ALA A 1 256 ? 4.664 13.898 0.810 1.00 34.91 256 ALA A CA 1
ATOM 1953 C C . ALA A 1 256 ? 3.579 13.988 -0.280 1.00 34.91 256 ALA A C 1
ATOM 1955 O O . ALA A 1 256 ? 3.901 13.961 -1.466 1.00 34.91 256 ALA A O 1
ATOM 1956 N N . VAL A 1 257 ? 2.308 14.156 0.108 1.00 36.44 257 VAL A N 1
ATOM 1957 C CA . VAL A 1 257 ? 1.191 14.257 -0.848 1.00 36.44 257 VAL A CA 1
ATOM 1958 C C . VAL A 1 257 ? 0.932 15.700 -1.308 1.00 36.44 257 VAL A C 1
ATOM 1960 O O . VAL A 1 257 ? 0.448 15.908 -2.420 1.00 36.44 257 VAL A O 1
ATOM 1963 N N . ALA A 1 258 ? 1.269 16.710 -0.497 1.00 32.38 258 ALA A N 1
ATOM 1964 C CA . ALA A 1 258 ? 0.926 18.107 -0.786 1.00 32.38 258 ALA A CA 1
ATOM 1965 C C . ALA A 1 258 ? 2.012 18.913 -1.526 1.00 32.38 258 ALA A C 1
ATOM 1967 O O . ALA A 1 258 ? 1.683 19.902 -2.183 1.00 32.38 258 ALA A O 1
ATOM 1968 N N . ALA A 1 259 ? 3.295 18.549 -1.439 1.00 33.25 259 ALA A N 1
ATOM 1969 C CA . ALA A 1 259 ? 4.373 19.449 -1.854 1.00 33.25 259 ALA A CA 1
ATOM 1970 C C . ALA A 1 259 ? 5.112 18.988 -3.120 1.00 33.25 259 ALA A C 1
ATOM 1972 O O . ALA A 1 259 ? 6.135 18.310 -3.074 1.00 33.25 259 ALA A O 1
ATOM 1973 N N . GLY A 1 260 ? 4.672 19.491 -4.273 1.00 39.91 260 GLY A N 1
ATOM 1974 C CA . GLY A 1 260 ? 5.488 19.548 -5.486 1.00 39.91 260 GLY A CA 1
ATOM 1975 C C . GLY A 1 260 ? 6.610 20.597 -5.427 1.00 39.91 260 GLY A C 1
ATOM 1976 O O . GLY A 1 260 ? 6.722 21.360 -6.382 1.00 39.91 260 GLY A O 1
ATOM 1977 N N . SER A 1 261 ? 7.411 20.700 -4.348 1.00 31.06 261 SER A N 1
ATOM 1978 C CA . SER A 1 261 ? 8.624 21.555 -4.288 1.00 31.06 261 SER A CA 1
ATOM 1979 C C . SER A 1 261 ? 9.557 21.320 -3.073 1.00 31.06 261 SER A C 1
ATOM 1981 O O . SER A 1 261 ? 9.121 21.370 -1.931 1.00 31.06 261 SER A O 1
ATOM 1983 N N . THR A 1 262 ? 10.859 21.177 -3.394 1.00 29.95 262 THR A N 1
ATOM 1984 C CA . THR A 1 262 ? 12.125 21.502 -2.670 1.00 29.95 262 THR A CA 1
ATOM 1985 C C . THR A 1 262 ? 12.393 21.017 -1.228 1.00 29.95 262 THR A C 1
ATOM 1987 O O . THR A 1 262 ? 11.848 21.572 -0.286 1.00 29.95 262 THR A O 1
ATOM 1990 N N . VAL A 1 263 ? 13.384 20.116 -1.047 1.00 28.92 263 VAL A N 1
ATOM 1991 C CA . VAL A 1 263 ? 14.723 20.368 -0.430 1.00 28.92 263 VAL A CA 1
ATOM 1992 C C . VAL A 1 263 ? 15.523 19.053 -0.232 1.00 28.92 263 VAL A C 1
ATOM 1994 O O . VAL A 1 263 ? 15.069 18.119 0.412 1.00 28.92 263 VAL A O 1
ATOM 1997 N N . VAL A 1 264 ? 16.721 19.053 -0.840 1.00 24.73 264 VAL A N 1
ATOM 1998 C CA . VAL A 1 264 ? 18.057 18.515 -0.468 1.00 24.73 264 VAL A CA 1
ATOM 1999 C C . VAL A 1 264 ? 18.199 17.136 0.209 1.00 24.73 264 VAL A C 1
ATOM 2001 O O . VAL A 1 264 ? 17.759 16.898 1.327 1.00 24.73 264 VAL A O 1
ATOM 2004 N N . ALA A 1 265 ? 18.988 16.274 -0.445 1.00 24.78 265 ALA A N 1
ATOM 2005 C CA . ALA A 1 265 ? 19.567 15.063 0.127 1.00 24.78 265 ALA A CA 1
ATOM 2006 C C . ALA A 1 265 ? 20.649 15.389 1.170 1.00 24.78 265 ALA A C 1
ATOM 2008 O O . ALA A 1 265 ? 21.612 16.089 0.857 1.00 24.78 265 ALA A O 1
ATOM 2009 N N . VAL A 1 266 ? 20.543 14.798 2.362 1.00 23.67 266 VAL A N 1
ATOM 2010 C CA . VAL A 1 266 ? 21.667 14.598 3.287 1.00 23.67 266 VAL A CA 1
ATOM 2011 C C . VAL A 1 266 ? 21.543 13.186 3.866 1.00 23.67 266 VAL A C 1
ATOM 2013 O O . VAL A 1 266 ? 20.510 12.820 4.420 1.00 23.67 266 VAL A O 1
ATOM 2016 N N . TYR A 1 267 ? 22.582 12.376 3.663 1.00 24.45 267 TYR A N 1
ATOM 2017 C CA . TYR A 1 267 ? 22.723 11.017 4.190 1.00 24.45 267 TYR A CA 1
ATOM 2018 C C . TYR A 1 267 ? 23.169 11.061 5.648 1.00 24.45 267 TYR A C 1
ATOM 2020 O O . TYR A 1 267 ? 24.065 11.845 5.911 1.00 24.45 267 TYR A O 1
ATOM 2028 N N . TYR A 1 268 ? 22.652 10.174 6.508 1.00 22.81 268 TYR A N 1
ATOM 2029 C CA . TYR A 1 268 ? 23.419 9.354 7.468 1.00 22.81 268 TYR A CA 1
ATOM 2030 C C . TYR A 1 268 ? 22.548 8.165 7.925 1.00 22.81 268 TYR A C 1
ATOM 2032 O O . TYR A 1 268 ? 21.344 8.307 8.130 1.00 22.81 268 TYR A O 1
ATOM 2040 N N . ILE A 1 269 ? 23.157 6.981 8.040 1.00 26.33 269 ILE A N 1
ATOM 2041 C CA . ILE A 1 269 ? 22.572 5.769 8.634 1.00 26.33 269 ILE A CA 1
ATOM 2042 C C . ILE A 1 269 ? 23.243 5.604 9.995 1.00 26.33 269 ILE A C 1
ATOM 2044 O O . ILE A 1 269 ? 24.459 5.432 10.027 1.00 26.33 269 ILE A O 1
ATOM 2048 N N . GLU A 1 270 ? 22.483 5.595 11.090 1.00 24.97 270 GLU A N 1
ATOM 2049 C CA . GLU A 1 270 ? 22.985 5.108 12.378 1.00 24.97 270 GLU A CA 1
ATOM 2050 C C . GLU A 1 270 ? 22.018 4.120 13.033 1.00 24.97 270 GLU A C 1
ATOM 2052 O O . GLU A 1 270 ? 20.799 4.286 13.059 1.00 24.97 270 GLU A O 1
ATOM 2057 N N . THR A 1 271 ? 22.619 3.044 13.530 1.00 27.44 271 THR A N 1
ATOM 2058 C CA . THR A 1 271 ? 22.036 1.949 14.301 1.00 27.44 271 THR A CA 1
ATOM 2059 C C . THR A 1 271 ? 21.747 2.396 15.733 1.00 27.44 271 THR A C 1
ATOM 2061 O O . THR A 1 271 ? 22.643 2.911 16.398 1.00 27.44 271 THR A O 1
ATOM 2064 N N . ILE A 1 272 ? 20.542 2.139 16.248 1.00 29.06 272 ILE A N 1
ATOM 2065 C CA . ILE A 1 272 ? 20.221 2.377 17.665 1.00 29.06 272 ILE A CA 1
ATOM 2066 C C . ILE A 1 272 ? 20.912 1.300 18.528 1.00 29.06 272 ILE A C 1
ATOM 2068 O O . ILE A 1 272 ? 20.710 0.111 18.264 1.00 29.06 272 ILE A O 1
ATOM 2072 N N . PRO A 1 273 ? 21.709 1.661 19.554 1.00 27.12 273 PRO A N 1
ATOM 2073 C CA . PRO A 1 273 ? 22.290 0.693 20.475 1.00 27.12 273 PRO A CA 1
ATOM 2074 C C . PRO A 1 273 ? 21.227 0.140 21.435 1.00 27.12 273 PRO A C 1
ATOM 2076 O O . PRO A 1 273 ? 20.355 0.859 21.923 1.00 27.12 273 PRO A O 1
ATOM 2079 N N . ALA A 1 274 ? 21.325 -1.156 21.733 1.00 28.20 274 ALA A N 1
ATOM 2080 C CA . ALA A 1 274 ? 20.530 -1.810 22.761 1.00 28.20 274 ALA A CA 1
ATOM 2081 C C . ALA A 1 274 ? 20.895 -1.244 24.144 1.00 28.20 274 ALA A C 1
ATOM 2083 O O . ALA A 1 274 ? 22.006 -1.456 24.631 1.00 28.20 274 ALA A O 1
ATOM 2084 N N . TYR A 1 275 ? 19.965 -0.555 24.805 1.00 29.67 275 TYR A N 1
ATOM 2085 C CA . TYR A 1 275 ? 20.115 -0.250 26.225 1.00 29.67 275 TYR A CA 1
ATOM 2086 C C . TYR A 1 275 ? 19.777 -1.499 27.043 1.00 29.67 275 TYR A C 1
ATOM 2088 O O . TYR A 1 275 ? 18.614 -1.847 27.238 1.00 29.67 275 TYR A O 1
ATOM 2096 N N . ALA A 1 276 ? 20.820 -2.180 27.516 1.00 27.08 276 ALA A N 1
ATOM 2097 C CA . ALA A 1 276 ? 20.719 -3.157 28.587 1.00 27.08 276 ALA A CA 1
ATOM 2098 C C . ALA A 1 276 ? 20.347 -2.435 29.893 1.00 27.08 276 ALA A C 1
ATOM 2100 O O . ALA A 1 276 ? 21.038 -1.512 30.327 1.00 27.08 276 ALA A O 1
ATOM 2101 N N . THR A 1 277 ? 19.263 -2.854 30.539 1.00 27.72 277 THR A N 1
ATOM 2102 C CA . THR A 1 277 ? 18.929 -2.421 31.898 1.00 27.72 277 THR A CA 1
ATOM 2103 C C . THR A 1 277 ? 19.923 -3.035 32.881 1.00 27.72 277 THR A C 1
ATOM 2105 O O . THR A 1 277 ? 19.912 -4.244 33.109 1.00 27.72 277 THR A O 1
ATOM 2108 N N . TYR A 1 278 ? 20.776 -2.202 33.478 1.00 25.33 278 TYR A N 1
ATOM 2109 C CA . TYR A 1 278 ? 21.541 -2.563 34.669 1.00 25.33 278 TYR A CA 1
ATOM 2110 C C . TYR A 1 278 ? 20.574 -2.771 35.844 1.00 25.33 278 TYR A C 1
ATOM 2112 O O . TYR A 1 278 ? 19.848 -1.858 36.231 1.00 25.33 278 TYR A O 1
ATOM 2120 N N . SER A 1 279 ? 20.578 -3.972 36.421 1.00 29.27 279 SER A N 1
ATOM 2121 C CA . SER A 1 279 ? 19.963 -4.256 37.719 1.00 29.27 279 SER A CA 1
ATOM 2122 C C . SER A 1 279 ? 20.889 -3.714 38.812 1.00 29.27 279 SER A C 1
ATOM 2124 O O . SER A 1 279 ? 21.973 -4.261 39.024 1.00 29.27 279 SER A O 1
ATOM 2126 N N . SER A 1 280 ? 20.486 -2.654 39.514 1.00 29.94 280 SER A N 1
ATOM 2127 C CA . SER A 1 280 ? 21.111 -2.263 40.778 1.00 29.94 280 SER A CA 1
ATOM 2128 C C . SER A 1 280 ? 20.500 -3.085 41.914 1.00 29.94 280 SER A C 1
ATOM 2130 O O . SER A 1 280 ? 19.419 -2.805 42.425 1.00 29.94 280 SER A O 1
ATOM 2132 N N . SER A 1 281 ? 21.209 -4.131 42.325 1.00 31.33 281 SER A N 1
ATOM 2133 C CA . SER A 1 281 ? 20.967 -4.812 43.593 1.00 31.33 281 SER A CA 1
ATOM 2134 C C . SER A 1 281 ? 21.396 -3.895 44.742 1.00 31.33 281 SER A C 1
ATOM 2136 O O . SER A 1 281 ? 22.589 -3.692 44.968 1.00 31.33 281 SER A O 1
ATOM 2138 N N . LEU A 1 282 ? 20.423 -3.329 45.458 1.00 30.83 282 LEU A N 1
ATOM 2139 C CA . LEU A 1 282 ? 20.637 -2.688 46.754 1.00 30.83 282 LEU A CA 1
ATOM 2140 C C . LEU A 1 282 ? 20.904 -3.776 47.803 1.00 30.83 282 LEU A C 1
ATOM 2142 O O . LEU A 1 282 ? 20.040 -4.601 48.094 1.00 30.83 282 LEU A O 1
ATOM 2146 N N . ILE A 1 283 ? 22.117 -3.773 48.351 1.00 31.20 283 ILE A N 1
ATOM 2147 C CA . ILE A 1 283 ? 22.498 -4.534 49.544 1.00 31.20 283 ILE A CA 1
ATOM 2148 C C . ILE A 1 283 ? 21.971 -3.760 50.766 1.00 31.20 283 ILE A C 1
ATOM 2150 O O . ILE A 1 283 ? 22.258 -2.565 50.864 1.00 31.20 283 ILE A O 1
ATOM 2154 N N . PRO A 1 284 ? 21.234 -4.376 51.709 1.00 31.39 284 PRO A N 1
ATOM 2155 C CA . PRO A 1 284 ? 20.902 -3.729 52.971 1.00 31.39 284 PRO A CA 1
ATOM 2156 C C . PRO A 1 284 ? 22.113 -3.764 53.908 1.00 31.39 284 PRO A C 1
ATOM 2158 O O . PRO A 1 284 ? 22.690 -4.823 54.154 1.00 31.39 284 PRO A O 1
ATOM 2161 N N . SER A 1 285 ? 22.482 -2.605 54.446 1.00 37.22 285 SER A N 1
ATOM 2162 C CA . SER A 1 285 ? 23.424 -2.477 55.556 1.00 37.22 285 SER A CA 1
ATOM 2163 C C . SER A 1 285 ? 22.757 -2.875 56.876 1.00 37.22 285 SER A C 1
ATOM 2165 O O . SER A 1 285 ? 21.722 -2.308 57.233 1.00 37.22 285 SER A O 1
ATOM 2167 N N . THR A 1 286 ? 23.385 -3.796 57.601 1.00 42.41 286 THR A N 1
ATOM 2168 C CA . THR A 1 286 ? 23.362 -3.858 59.072 1.00 42.41 286 THR A CA 1
ATOM 2169 C C . THR A 1 286 ? 24.634 -3.236 59.608 1.00 42.41 286 THR A C 1
ATOM 2171 O O . THR A 1 286 ? 25.693 -3.560 59.019 1.00 42.41 286 THR A O 1
#

InterPro domains:
  IPR001461 Aspartic peptidase A1 [PR00792] (47-60)
  IPR001461 Aspartic peptidase A1 [PR00792] (102-113)
  IPR001461 Aspartic peptidase A1 [PR00792] (191-206)
  IPR001461 Aspartic peptidase A1 [PTHR47966] (5-207)
  IPR001969 Aspartic peptidase, active site [PS00141] (102-113)
  IPR021109 Aspartic peptidase domain superfamily [G3DSA:2.40.70.10] (1-217)
  IPR021109 Aspartic peptidase domain superfamily [SSF50630] (4-213)
  IPR033121 Peptidase family A1 domain [PF00026] (5-209)
  IPR033121 Peptidase family A1 domain [PS51767] (1-215)
  IPR034164 Pepsin-like domain [cd05471] (1-201)

Organism: Aphanomyces astaci (NCBI:txid112090)

Foldseek 3Di:
DDADPDDDDPAFCPLAPCPVPDPDDDPDDPQQKKWWAAADAPPDPHIDIGTPDDDPVCCVVLVKDWDKFAAPDRGALKFFWAFKAWQNHTPRLADPVGTFIEGEDQLAFFKAAAPVVVVVCCVPQNVVQPWDDDPPFQWTKGFPSSLVSGTWMWIQTPNRTAIAASVLQWADLDPTMIIGRYGHDPDHRYIYNYPSNNNFWIWMQGNVRNMIITIDRNSDNHTDPNDPCDPPDDPCDDNVVVVVVSVSSRVSNVCVRPDSDDDDDDDDDDDDDDDDDDDDDDDDDD